Protein AF-A0A0K8WI73-F1 (afdb_monomer)

Structure (mmCIF, N/CA/C/O backbone):
data_AF-A0A0K8WI73-F1
#
_entry.id   AF-A0A0K8WI73-F1
#
loop_
_atom_site.group_PDB
_atom_site.id
_atom_site.type_symbol
_atom_site.label_atom_id
_atom_site.label_alt_id
_atom_site.label_comp_id
_atom_site.label_asym_id
_atom_site.label_entity_id
_atom_site.label_seq_id
_atom_site.pdbx_PDB_ins_code
_atom_site.Cartn_x
_atom_site.Cartn_y
_atom_site.Cartn_z
_atom_site.occupancy
_atom_site.B_iso_or_equiv
_atom_site.auth_seq_id
_atom_site.auth_comp_id
_atom_site.auth_asym_id
_atom_site.auth_atom_id
_atom_site.pdbx_PDB_model_num
ATOM 1 N N . ASN A 1 1 ? 27.852 15.778 -11.349 1.00 43.22 1 ASN A N 1
ATOM 2 C CA . ASN A 1 1 ? 26.882 14.763 -10.884 1.00 43.22 1 ASN A CA 1
ATOM 3 C C . ASN A 1 1 ? 25.442 15.078 -11.265 1.00 43.22 1 ASN A C 1
ATOM 5 O O . ASN A 1 1 ? 24.865 14.243 -11.937 1.00 43.22 1 ASN A O 1
ATOM 9 N N . THR A 1 2 ? 24.870 16.252 -10.978 1.00 27.92 2 THR A N 1
ATOM 10 C CA . THR A 1 2 ? 23.477 16.603 -11.366 1.00 27.92 2 THR A CA 1
ATOM 11 C C . THR A 1 2 ? 23.203 16.517 -12.879 1.00 27.92 2 THR A C 1
ATOM 13 O O . THR A 1 2 ? 22.171 16.001 -13.294 1.00 27.92 2 THR A O 1
ATOM 16 N N . TYR A 1 3 ? 24.170 16.916 -13.713 1.00 25.80 3 TYR A N 1
ATOM 17 C CA . TYR A 1 3 ? 24.072 16.850 -15.180 1.00 25.80 3 TYR A CA 1
ATOM 18 C C . TYR A 1 3 ? 24.035 15.422 -15.758 1.00 25.80 3 TYR A C 1
ATOM 20 O O . TYR A 1 3 ? 23.478 15.205 -16.830 1.00 25.80 3 TYR A O 1
ATOM 28 N N . THR A 1 4 ? 24.590 14.431 -15.056 1.00 37.78 4 THR A N 1
ATOM 29 C CA . THR A 1 4 ? 24.592 13.030 -15.509 1.00 37.78 4 THR A CA 1
ATOM 30 C C . THR A 1 4 ? 23.240 12.362 -15.240 1.00 37.78 4 THR A C 1
ATOM 32 O O . THR A 1 4 ? 22.738 11.631 -16.088 1.00 37.78 4 THR A O 1
ATOM 35 N N . TYR A 1 5 ? 22.606 12.675 -14.103 1.00 34.78 5 TYR A N 1
ATOM 36 C CA . TYR A 1 5 ? 21.272 12.168 -13.754 1.00 34.78 5 TYR A CA 1
ATOM 37 C C . TYR A 1 5 ? 20.173 12.740 -14.653 1.00 34.78 5 TYR A C 1
ATOM 39 O O . TYR A 1 5 ? 19.300 11.994 -15.084 1.00 34.78 5 TYR A O 1
ATOM 47 N N . ILE A 1 6 ? 20.255 14.031 -15.000 1.00 37.41 6 ILE A N 1
ATOM 48 C CA . ILE A 1 6 ? 19.332 14.665 -15.957 1.00 37.41 6 ILE A CA 1
ATOM 49 C C . ILE A 1 6 ? 19.435 13.985 -17.330 1.00 37.41 6 ILE A C 1
ATOM 51 O O . ILE A 1 6 ? 18.412 13.696 -17.942 1.00 37.41 6 ILE A O 1
ATOM 55 N N . ASN A 1 7 ? 20.648 13.650 -17.782 1.00 44.09 7 ASN A N 1
ATOM 56 C CA . ASN A 1 7 ? 20.846 12.982 -19.068 1.00 44.09 7 ASN A CA 1
ATOM 57 C C . ASN A 1 7 ? 20.284 11.558 -19.101 1.00 44.09 7 ASN A C 1
ATOM 59 O O . ASN A 1 7 ? 19.647 11.203 -20.083 1.00 44.09 7 ASN A O 1
ATOM 63 N N . ILE A 1 8 ? 20.449 10.753 -18.045 1.00 52.53 8 ILE A N 1
ATOM 64 C CA . ILE A 1 8 ? 19.872 9.396 -18.019 1.00 52.53 8 ILE A CA 1
ATOM 65 C C . ILE A 1 8 ? 18.346 9.453 -17.860 1.00 52.53 8 ILE A C 1
ATOM 67 O O . ILE A 1 8 ? 17.640 8.678 -18.500 1.00 52.53 8 ILE A O 1
ATOM 71 N N . TYR A 1 9 ? 17.826 10.398 -17.069 1.00 48.09 9 TYR A N 1
ATOM 72 C CA . TYR A 1 9 ? 16.386 10.579 -16.879 1.00 48.09 9 TYR A CA 1
ATOM 73 C C . TYR A 1 9 ? 15.683 10.943 -18.186 1.00 48.09 9 TYR A C 1
ATOM 75 O O . TYR A 1 9 ? 14.721 10.287 -18.588 1.00 48.09 9 TYR A O 1
ATOM 83 N N . VAL A 1 10 ? 16.206 11.965 -18.871 1.00 53.88 10 VAL A N 1
ATOM 84 C CA . VAL A 1 10 ? 15.721 12.377 -20.188 1.00 53.88 10 VAL A CA 1
ATOM 85 C C . VAL A 1 10 ? 15.923 11.243 -21.180 1.00 53.88 10 VAL A C 1
ATOM 87 O O . VAL A 1 10 ? 15.002 10.962 -21.925 1.00 53.88 10 VAL A O 1
ATOM 90 N N . PHE A 1 11 ? 17.049 10.527 -21.151 1.00 56.88 11 PHE A N 1
ATOM 91 C CA . PHE A 1 11 ? 17.297 9.417 -22.069 1.00 56.88 11 PHE A CA 1
ATOM 92 C C . PHE A 1 11 ? 16.296 8.268 -21.903 1.00 56.88 11 PHE A C 1
ATOM 94 O O . PHE A 1 11 ? 15.719 7.849 -22.894 1.00 56.88 11 PHE A O 1
ATOM 101 N N . VAL A 1 12 ? 16.022 7.783 -20.688 1.00 59.72 12 VAL A N 1
ATOM 102 C CA . VAL A 1 12 ? 15.072 6.674 -20.471 1.00 59.72 12 VAL A CA 1
ATOM 103 C C . VAL A 1 12 ? 13.651 7.081 -20.870 1.00 59.72 12 VAL A C 1
ATOM 105 O O . VAL A 1 12 ? 12.995 6.350 -21.609 1.00 59.72 12 VAL A O 1
ATOM 108 N N . PHE A 1 13 ? 13.190 8.266 -20.455 1.00 62.81 13 PHE A N 1
ATOM 109 C CA . PHE A 1 13 ? 11.857 8.757 -20.822 1.00 62.81 13 PHE A CA 1
ATOM 110 C C . PHE A 1 13 ? 11.733 9.069 -22.313 1.00 62.81 13 PHE A C 1
ATOM 112 O O . PHE A 1 13 ? 10.751 8.674 -22.932 1.00 62.81 13 PHE A O 1
ATOM 119 N N . TYR A 1 14 ? 12.722 9.738 -22.904 1.00 61.19 14 TYR A N 1
ATOM 120 C CA . TYR A 1 14 ? 12.749 10.067 -24.327 1.00 61.19 14 TYR A CA 1
ATOM 121 C C . TYR A 1 14 ? 12.848 8.810 -25.185 1.00 61.19 14 TYR A C 1
ATOM 123 O O . TYR A 1 14 ? 12.165 8.717 -26.194 1.00 61.19 14 TYR A O 1
ATOM 131 N N . PHE A 1 15 ? 13.629 7.810 -24.770 1.00 62.09 15 PHE A N 1
ATOM 132 C CA . PHE A 1 15 ? 13.736 6.547 -25.493 1.00 62.09 15 PHE A CA 1
ATOM 133 C C . PHE A 1 15 ? 12.441 5.743 -25.404 1.00 62.09 15 PHE A C 1
ATOM 135 O O . PHE A 1 15 ? 12.011 5.205 -26.413 1.00 62.09 15 PHE A O 1
ATOM 142 N N . ILE A 1 16 ? 11.769 5.708 -24.249 1.00 62.59 16 ILE A N 1
ATOM 143 C CA . ILE A 1 16 ? 10.463 5.045 -24.107 1.00 62.59 16 ILE A CA 1
ATOM 144 C C . ILE A 1 16 ? 9.373 5.793 -24.887 1.00 62.59 16 ILE A C 1
ATOM 146 O O . ILE A 1 16 ? 8.583 5.166 -25.590 1.00 62.59 16 ILE A O 1
ATOM 150 N N . TYR A 1 17 ? 9.356 7.124 -24.820 1.00 62.06 17 TYR A N 1
ATOM 151 C CA . TYR A 1 17 ? 8.436 7.966 -25.584 1.00 62.06 17 TYR A CA 1
ATOM 152 C C . TYR A 1 17 ? 8.650 7.806 -27.095 1.00 62.06 17 TYR A C 1
ATOM 154 O O . TYR A 1 17 ? 7.695 7.564 -27.827 1.00 62.06 17 TYR A O 1
ATOM 162 N N . LEU A 1 18 ? 9.900 7.848 -27.568 1.00 59.44 18 LEU A N 1
ATOM 163 C CA . LEU A 1 18 ? 10.240 7.551 -28.959 1.00 59.44 18 LEU A CA 1
ATOM 164 C C . LEU A 1 18 ? 9.880 6.111 -29.334 1.00 59.44 18 LEU A C 1
ATOM 166 O O . LEU A 1 18 ? 9.393 5.893 -30.436 1.00 59.44 18 LEU A O 1
ATOM 170 N N . TYR A 1 19 ? 10.097 5.140 -28.447 1.00 61.25 19 TYR A N 1
ATOM 171 C CA . TYR A 1 19 ? 9.799 3.730 -28.693 1.00 61.25 19 TYR A CA 1
ATOM 172 C C . TYR A 1 19 ? 8.297 3.491 -28.903 1.00 61.25 19 TYR A C 1
ATOM 174 O O . TYR A 1 19 ? 7.912 2.791 -29.832 1.00 61.25 19 TYR A O 1
ATOM 182 N N . ILE A 1 20 ? 7.444 4.127 -28.099 1.00 59.59 20 ILE A N 1
ATOM 183 C CA . ILE A 1 20 ? 5.983 4.021 -28.222 1.00 59.59 20 ILE A CA 1
ATOM 184 C C . ILE A 1 20 ? 5.484 4.828 -29.431 1.00 59.59 20 ILE A C 1
ATOM 186 O O . ILE A 1 20 ? 4.822 4.281 -30.313 1.00 59.59 20 ILE A O 1
ATOM 190 N N . CYS A 1 21 ? 5.842 6.113 -29.516 1.00 59.03 21 CYS A N 1
ATOM 191 C CA . CYS A 1 21 ? 5.292 7.029 -30.518 1.00 59.03 21 CYS A CA 1
ATOM 192 C C . CYS A 1 21 ? 5.863 6.816 -31.928 1.00 59.03 21 CYS A C 1
ATOM 194 O O . CYS A 1 21 ? 5.148 7.022 -32.903 1.00 59.03 21 CYS A O 1
ATOM 196 N N . SER A 1 22 ? 7.130 6.409 -32.060 1.00 61.78 22 SER A N 1
ATOM 197 C CA . SER A 1 22 ? 7.796 6.306 -33.374 1.00 61.78 22 SER A CA 1
ATOM 198 C C . SER A 1 22 ? 7.668 4.922 -34.009 1.00 61.78 22 SER A C 1
ATOM 200 O O . SER A 1 22 ? 7.800 4.811 -35.223 1.00 61.78 22 SER A O 1
ATOM 202 N N . TYR A 1 23 ? 7.409 3.875 -33.215 1.00 63.75 23 TYR A N 1
ATOM 203 C CA . TYR A 1 23 ? 7.292 2.495 -33.711 1.00 63.75 23 TYR A CA 1
ATOM 204 C C . TYR A 1 23 ? 5.863 1.936 -33.653 1.00 63.75 23 TYR A C 1
ATOM 206 O O . TYR A 1 23 ? 5.655 0.774 -33.995 1.00 63.75 23 TYR A O 1
ATOM 214 N N . GLY A 1 24 ? 4.876 2.740 -33.239 1.00 63.53 24 GLY A N 1
ATOM 215 C CA . GLY A 1 24 ? 3.464 2.338 -33.220 1.00 63.53 24 GLY A CA 1
ATOM 216 C C . GLY A 1 24 ? 3.157 1.193 -32.251 1.00 63.53 24 GLY A C 1
ATOM 217 O O . GLY A 1 24 ? 2.222 0.427 -32.476 1.00 63.53 24 GLY A O 1
ATOM 218 N N . LEU A 1 25 ? 3.959 1.041 -31.195 1.00 72.69 25 LEU A N 1
ATOM 219 C CA . LEU A 1 25 ? 3.791 -0.024 -30.210 1.00 72.69 25 LEU A CA 1
ATOM 220 C C . LEU A 1 25 ? 2.758 0.381 -29.156 1.00 72.69 25 LEU A C 1
ATOM 222 O O . LEU A 1 25 ? 2.767 1.506 -28.664 1.00 72.69 25 LEU A O 1
ATOM 226 N N . SER A 1 26 ? 1.891 -0.555 -28.769 1.00 78.56 26 SER A N 1
ATOM 227 C CA . SER A 1 26 ? 0.831 -0.319 -27.779 1.00 78.56 26 SER A CA 1
ATOM 228 C C . SER A 1 26 ? 1.320 -0.322 -26.325 1.00 78.56 26 SER A C 1
ATOM 230 O O . SER A 1 26 ? 0.581 0.089 -25.435 1.00 78.56 26 SER A O 1
ATOM 232 N N . THR A 1 27 ? 2.537 -0.812 -26.067 1.00 83.44 27 THR A N 1
ATOM 233 C CA . THR A 1 27 ? 3.072 -1.047 -24.717 1.00 83.44 27 THR A CA 1
ATOM 234 C C . THR A 1 27 ? 4.609 -1.014 -24.690 1.00 83.44 27 THR A C 1
ATOM 236 O O . THR A 1 27 ? 5.250 -1.489 -25.635 1.00 83.44 27 THR A O 1
ATOM 239 N N . PRO A 1 28 ? 5.240 -0.505 -23.610 1.00 87.31 28 PRO A N 1
ATOM 240 C CA . PRO A 1 28 ? 6.689 -0.555 -23.417 1.00 87.31 28 PRO A CA 1
ATOM 241 C C . PRO A 1 28 ? 7.204 -1.898 -22.859 1.00 87.31 28 PRO A C 1
ATOM 243 O O . PRO A 1 28 ? 8.388 -1.992 -22.533 1.00 87.31 28 PRO A O 1
ATOM 246 N N . LEU A 1 29 ? 6.359 -2.931 -22.730 1.00 89.75 29 LEU A N 1
ATOM 247 C CA . LEU A 1 29 ? 6.659 -4.214 -22.071 1.00 89.75 29 LEU A CA 1
ATOM 248 C C . LEU A 1 29 ? 8.048 -4.796 -22.397 1.00 89.75 29 LEU A C 1
ATOM 250 O O . LEU A 1 29 ? 8.835 -5.069 -21.490 1.00 89.75 29 LEU A O 1
ATOM 254 N N . ASN A 1 30 ? 8.379 -4.961 -23.681 1.00 88.62 30 ASN A N 1
ATOM 255 C CA . ASN A 1 30 ? 9.650 -5.571 -24.098 1.00 88.62 30 ASN A CA 1
ATOM 256 C C . ASN A 1 30 ? 10.867 -4.740 -23.676 1.00 88.62 30 ASN A C 1
ATOM 258 O O . ASN A 1 30 ? 11.885 -5.289 -23.252 1.00 88.62 30 ASN A O 1
ATOM 262 N N . LEU A 1 31 ? 10.752 -3.415 -23.762 1.00 87.31 31 LEU A N 1
ATOM 263 C CA . LEU A 1 31 ? 11.809 -2.493 -23.365 1.00 87.31 31 LEU A CA 1
ATOM 264 C C . LEU A 1 31 ? 12.003 -2.511 -21.845 1.00 87.31 31 LEU A C 1
ATOM 266 O O . LEU A 1 31 ? 13.136 -2.537 -21.369 1.00 87.31 31 LEU A O 1
ATOM 270 N N . ILE A 1 32 ? 10.908 -2.565 -21.086 1.00 89.94 32 ILE A N 1
ATOM 271 C CA . ILE A 1 32 ? 10.948 -2.692 -19.625 1.00 89.94 32 ILE A CA 1
ATOM 272 C C . ILE A 1 32 ? 11.634 -3.997 -19.224 1.00 89.94 32 ILE A C 1
ATOM 274 O O . ILE A 1 32 ? 12.562 -3.967 -18.419 1.00 89.94 32 ILE A O 1
ATOM 278 N N . ASN A 1 33 ? 11.284 -5.121 -19.852 1.00 91.25 33 ASN A N 1
ATOM 279 C CA . ASN A 1 33 ? 11.951 -6.401 -19.612 1.00 91.25 33 ASN A CA 1
ATOM 280 C C . ASN A 1 33 ? 13.450 -6.352 -19.907 1.00 91.25 33 ASN A C 1
ATOM 282 O O . ASN A 1 33 ? 14.245 -6.857 -19.113 1.00 91.25 33 ASN A O 1
ATOM 286 N N . ALA A 1 34 ? 13.850 -5.741 -21.024 1.00 90.31 34 ALA A N 1
ATOM 287 C CA . ALA A 1 34 ? 15.260 -5.594 -21.363 1.00 90.31 34 ALA A CA 1
ATOM 288 C C . ALA A 1 34 ? 16.009 -4.808 -20.277 1.00 90.31 34 ALA A C 1
ATOM 290 O O . ALA A 1 34 ? 17.042 -5.265 -19.792 1.00 90.31 34 ALA A O 1
ATOM 291 N N . TRP A 1 35 ? 15.460 -3.675 -19.831 1.00 91.75 35 TRP A N 1
ATOM 292 C CA . TRP A 1 35 ? 16.080 -2.866 -18.783 1.00 91.75 35 TRP A CA 1
ATOM 293 C C . TRP A 1 35 ? 16.144 -3.568 -17.429 1.00 91.75 35 TRP A C 1
ATOM 295 O O . TRP A 1 35 ? 17.185 -3.504 -16.777 1.00 91.75 35 TRP A O 1
ATOM 305 N N . LEU A 1 36 ? 15.077 -4.257 -17.015 1.00 92.56 36 LEU A N 1
ATOM 306 C CA . LEU A 1 36 ? 15.066 -5.024 -15.767 1.00 92.56 36 LEU A CA 1
ATOM 307 C C . LEU A 1 36 ? 16.179 -6.080 -15.768 1.00 92.56 36 LEU A C 1
ATOM 309 O O . LEU A 1 36 ? 16.962 -6.141 -14.820 1.00 92.56 36 LEU A O 1
ATOM 313 N N . ASN A 1 37 ? 16.318 -6.845 -16.855 1.00 92.19 37 ASN A N 1
ATOM 314 C CA . ASN A 1 37 ? 17.384 -7.839 -16.994 1.00 92.19 37 ASN A CA 1
ATOM 315 C C . ASN A 1 37 ? 18.780 -7.197 -17.020 1.00 92.19 37 ASN A C 1
ATOM 317 O O . ASN A 1 37 ? 19.668 -7.639 -16.299 1.00 92.19 37 ASN A O 1
ATOM 321 N N . LEU A 1 38 ? 18.981 -6.140 -17.813 1.00 92.44 38 LEU A N 1
ATOM 322 C CA . LEU A 1 38 ? 20.283 -5.475 -17.941 1.00 92.44 38 LEU A CA 1
ATOM 323 C C . LEU A 1 38 ? 20.764 -4.887 -16.613 1.00 92.44 38 LEU A C 1
ATOM 325 O O . LEU A 1 38 ? 21.916 -5.077 -16.233 1.00 92.44 38 LEU A O 1
ATOM 329 N N . LEU A 1 39 ? 19.884 -4.179 -15.903 1.00 91.00 39 LEU A N 1
ATOM 330 C CA . LEU A 1 39 ? 20.231 -3.510 -14.653 1.00 91.00 39 LEU A CA 1
ATOM 331 C C . LEU A 1 39 ? 20.505 -4.507 -13.529 1.00 91.00 39 LEU A C 1
ATOM 333 O O . LEU A 1 39 ? 21.450 -4.316 -12.768 1.00 91.00 39 LEU A O 1
ATOM 337 N N . THR A 1 40 ? 19.718 -5.578 -13.435 1.00 89.75 40 THR A N 1
ATOM 338 C CA . THR A 1 40 ? 19.885 -6.594 -12.383 1.00 89.75 40 THR A CA 1
ATOM 339 C C . THR A 1 40 ? 20.968 -7.633 -12.684 1.00 89.75 40 THR A C 1
ATOM 341 O O . THR A 1 40 ? 21.399 -8.335 -11.770 1.00 89.75 40 THR A O 1
ATOM 344 N N . ALA A 1 41 ? 21.460 -7.704 -13.926 1.00 89.31 41 ALA A N 1
ATOM 345 C CA . ALA A 1 41 ? 22.648 -8.479 -14.287 1.00 89.31 41 ALA A CA 1
ATOM 346 C C . ALA A 1 41 ? 23.962 -7.819 -13.827 1.00 89.31 41 ALA A C 1
ATOM 348 O O . ALA A 1 41 ? 25.007 -8.472 -13.817 1.00 89.31 41 ALA A O 1
ATOM 349 N N . LEU A 1 42 ? 23.937 -6.535 -13.445 1.00 86.00 42 LEU A N 1
ATOM 350 C CA . LEU A 1 42 ? 25.123 -5.837 -12.955 1.00 86.00 42 LEU A CA 1
ATOM 351 C C . LEU A 1 42 ? 25.578 -6.401 -11.595 1.00 86.00 42 LEU A C 1
ATOM 353 O O . LEU A 1 42 ? 24.750 -6.666 -10.716 1.00 86.00 42 LEU A O 1
ATOM 357 N N . PRO A 1 43 ? 26.897 -6.519 -11.353 1.00 84.56 43 PRO A N 1
ATOM 358 C CA . PRO A 1 43 ? 27.396 -6.848 -10.025 1.00 84.56 43 PRO A CA 1
ATOM 359 C C . PRO A 1 43 ? 26.983 -5.745 -9.042 1.00 84.56 43 PRO A C 1
ATOM 361 O O . PRO A 1 43 ? 27.125 -4.558 -9.335 1.00 84.56 43 PRO A O 1
ATOM 364 N N . ASN A 1 44 ? 26.481 -6.124 -7.865 1.00 82.81 44 ASN A N 1
ATOM 365 C CA . ASN A 1 44 ? 25.983 -5.180 -6.855 1.00 82.81 44 ASN A CA 1
ATOM 366 C C . ASN A 1 44 ? 24.880 -4.242 -7.385 1.00 82.81 44 ASN A C 1
ATOM 368 O O . ASN A 1 44 ? 24.851 -3.056 -7.041 1.00 82.81 44 ASN A O 1
ATOM 372 N N . TRP A 1 45 ? 23.961 -4.749 -8.214 1.00 85.25 45 TRP A N 1
ATOM 373 C CA . TRP A 1 45 ? 22.847 -3.969 -8.775 1.00 85.25 45 TRP A CA 1
ATOM 374 C C . TRP A 1 45 ? 21.943 -3.302 -7.721 1.00 85.25 45 TRP A C 1
ATOM 376 O O . TRP A 1 45 ? 21.179 -2.404 -8.037 1.00 85.25 45 TRP A O 1
ATOM 386 N N . GLN A 1 46 ? 22.040 -3.680 -6.448 1.00 86.19 46 GLN A N 1
ATOM 387 C CA . GLN A 1 46 ? 21.301 -3.040 -5.351 1.00 86.19 46 GLN A CA 1
ATOM 388 C C . GLN A 1 46 ? 21.892 -1.695 -4.904 1.00 86.19 46 GLN A C 1
ATOM 390 O O . GLN A 1 46 ? 21.430 -1.110 -3.926 1.00 86.19 46 GLN A O 1
ATOM 395 N N . ASN A 1 47 ? 22.924 -1.192 -5.584 1.00 86.94 47 ASN A N 1
ATOM 396 C CA . ASN A 1 47 ? 23.441 0.143 -5.316 1.00 86.94 47 ASN A CA 1
ATOM 397 C C . ASN A 1 47 ? 22.401 1.234 -5.641 1.00 86.94 47 ASN A C 1
ATOM 399 O O . ASN A 1 47 ? 21.562 1.086 -6.530 1.00 86.94 47 ASN A O 1
ATOM 403 N N . THR A 1 48 ? 22.524 2.368 -4.953 1.00 87.75 48 THR A N 1
ATOM 404 C CA . THR A 1 48 ? 21.649 3.549 -5.036 1.00 87.75 48 THR A CA 1
ATOM 405 C C . THR A 1 48 ? 21.315 3.986 -6.467 1.00 87.75 48 THR A C 1
ATOM 407 O O . THR A 1 48 ? 20.182 4.383 -6.734 1.00 87.75 48 THR A O 1
ATOM 410 N N . ASN A 1 49 ? 22.271 3.905 -7.400 1.00 88.31 49 ASN A N 1
ATOM 411 C CA . ASN A 1 49 ? 22.081 4.392 -8.769 1.00 88.31 49 ASN A CA 1
ATOM 412 C C . ASN A 1 49 ? 21.202 3.444 -9.582 1.00 88.31 49 ASN A C 1
ATOM 414 O O . ASN A 1 49 ? 20.279 3.881 -10.261 1.00 88.31 49 ASN A O 1
ATOM 418 N N . VAL A 1 50 ? 21.474 2.143 -9.505 1.00 90.75 50 VAL A N 1
ATOM 419 C CA . VAL A 1 50 ? 20.691 1.139 -10.233 1.00 90.75 50 VAL A CA 1
ATOM 420 C C . VAL A 1 50 ? 19.284 1.034 -9.650 1.00 90.75 50 VAL A C 1
ATOM 422 O O . VAL A 1 50 ? 18.315 1.002 -10.401 1.00 90.75 50 VAL A O 1
ATOM 425 N N . VAL A 1 51 ? 19.154 1.078 -8.324 1.00 91.81 51 VAL A N 1
ATOM 426 C CA . VAL A 1 51 ? 17.858 1.099 -7.630 1.00 91.81 51 VAL A CA 1
ATOM 427 C C . VAL A 1 51 ? 17.018 2.313 -8.043 1.00 91.81 51 VAL A C 1
ATOM 429 O O . VAL A 1 51 ? 15.829 2.163 -8.309 1.00 91.81 51 VAL A O 1
ATOM 432 N N . TYR A 1 52 ? 17.633 3.492 -8.180 1.00 91.75 52 TYR A N 1
ATOM 433 C CA . TYR A 1 52 ? 16.959 4.683 -8.703 1.00 91.75 52 TYR A CA 1
ATOM 434 C C . TYR A 1 52 ? 16.437 4.481 -10.136 1.00 91.75 52 TYR A C 1
ATOM 436 O O . TYR A 1 52 ? 15.299 4.835 -10.436 1.00 91.75 52 TYR A O 1
ATOM 444 N N . LEU A 1 53 ? 17.239 3.877 -11.020 1.00 92.31 53 LEU A N 1
ATOM 445 C CA . LEU A 1 53 ? 16.810 3.592 -12.394 1.00 92.31 53 LEU A CA 1
ATOM 446 C C . LEU A 1 53 ? 15.676 2.565 -12.442 1.00 92.31 53 LEU A C 1
ATOM 448 O O . LEU A 1 53 ? 14.725 2.744 -13.200 1.00 92.31 53 LEU A O 1
ATOM 452 N N . LEU A 1 54 ? 15.746 1.521 -11.615 1.00 93.75 54 LEU A N 1
ATOM 453 C CA . LEU A 1 54 ? 14.676 0.533 -11.489 1.00 93.75 54 LEU A CA 1
ATOM 454 C C . LEU A 1 54 ? 13.376 1.179 -11.002 1.00 93.75 54 LEU A C 1
ATOM 456 O O . LEU A 1 54 ? 12.326 0.907 -11.575 1.00 93.75 54 LEU A O 1
ATOM 460 N N . ASP A 1 55 ? 13.434 2.074 -10.014 1.00 94.25 55 ASP A N 1
ATOM 461 C CA . ASP A 1 55 ? 12.263 2.825 -9.547 1.00 94.25 55 ASP A CA 1
ATOM 462 C C . ASP A 1 55 ? 11.608 3.632 -10.678 1.00 94.25 55 ASP A C 1
ATOM 464 O O . ASP A 1 55 ? 10.394 3.569 -10.883 1.00 94.25 55 ASP A O 1
ATOM 468 N N . MET A 1 56 ? 12.418 4.317 -11.489 1.00 91.19 56 MET A N 1
ATOM 469 C CA . MET A 1 56 ? 11.922 5.046 -12.655 1.00 91.19 56 MET A CA 1
ATOM 470 C C . MET A 1 56 ? 11.281 4.136 -13.707 1.00 91.19 56 MET A C 1
ATOM 472 O O . MET A 1 56 ? 10.240 4.480 -14.265 1.00 91.19 56 MET A O 1
ATOM 476 N N . ILE A 1 57 ? 11.889 2.984 -13.993 1.00 91.94 57 ILE A N 1
ATOM 477 C CA . ILE A 1 57 ? 11.336 2.002 -14.935 1.00 91.94 57 ILE A CA 1
ATOM 478 C C . ILE A 1 57 ? 9.999 1.477 -14.416 1.00 91.94 57 ILE A C 1
ATOM 480 O O . ILE A 1 57 ? 9.042 1.375 -15.181 1.00 91.94 57 ILE A O 1
ATOM 484 N N . LEU A 1 58 ? 9.903 1.201 -13.116 1.00 93.69 58 LEU A N 1
ATOM 485 C CA . LEU A 1 58 ? 8.678 0.724 -12.480 1.00 93.69 58 LEU A CA 1
ATOM 486 C C . LEU A 1 58 ? 7.571 1.775 -12.470 1.00 93.69 58 LEU A C 1
ATOM 488 O O . LEU A 1 58 ? 6.414 1.423 -12.685 1.00 93.69 58 LEU A O 1
ATOM 492 N N . ARG A 1 59 ? 7.907 3.062 -12.317 1.00 92.56 59 ARG A N 1
ATOM 493 C CA . ARG A 1 59 ? 6.950 4.163 -12.503 1.00 92.56 59 ARG A CA 1
ATOM 494 C C . ARG A 1 59 ? 6.280 4.105 -13.872 1.00 92.56 59 ARG A C 1
ATOM 496 O O . ARG A 1 59 ? 5.080 4.342 -13.977 1.00 92.56 59 ARG A O 1
ATOM 503 N N . ILE A 1 60 ? 7.059 3.832 -14.916 1.00 89.81 60 ILE A N 1
ATOM 504 C CA . ILE A 1 60 ? 6.548 3.729 -16.285 1.00 89.81 60 ILE A CA 1
ATOM 505 C C . ILE A 1 60 ? 5.765 2.427 -16.448 1.00 89.81 60 ILE A C 1
ATOM 507 O O . ILE A 1 60 ? 4.647 2.464 -16.953 1.00 89.81 60 ILE A O 1
ATOM 511 N N . ALA A 1 61 ? 6.305 1.300 -15.970 1.00 91.38 61 ALA A N 1
ATOM 512 C CA . ALA A 1 61 ? 5.635 0.000 -16.004 1.00 91.38 61 ALA A CA 1
ATOM 513 C C . ALA A 1 61 ? 4.231 0.076 -15.404 1.00 91.38 61 ALA A C 1
ATOM 515 O O . ALA A 1 61 ? 3.297 -0.488 -15.954 1.00 91.38 61 ALA A O 1
ATOM 516 N N . TYR A 1 62 ? 4.067 0.824 -14.312 1.00 89.75 62 TYR A N 1
ATOM 517 C CA . TYR A 1 62 ? 2.791 0.956 -13.621 1.00 89.75 62 TYR A CA 1
ATOM 518 C C . TYR A 1 62 ? 1.680 1.590 -14.473 1.00 89.75 62 TYR A C 1
ATOM 520 O O . TYR A 1 62 ? 0.505 1.343 -14.219 1.00 89.75 62 TYR A O 1
ATOM 528 N N . GLN A 1 63 ? 2.028 2.375 -15.496 1.00 87.31 63 GLN A N 1
ATOM 529 C CA . GLN A 1 63 ? 1.053 2.989 -16.405 1.00 87.31 63 GLN A CA 1
ATOM 530 C C . GLN A 1 63 ? 0.453 1.986 -17.404 1.00 87.31 63 GLN A C 1
ATOM 532 O O . GLN A 1 63 ? -0.577 2.274 -18.006 1.00 87.31 63 GLN A O 1
ATOM 537 N N . PHE A 1 64 ? 1.068 0.809 -17.568 1.00 89.25 64 PHE A N 1
ATOM 538 C CA . PHE A 1 64 ? 0.670 -0.211 -18.538 1.00 89.25 64 PHE A CA 1
ATOM 539 C C . PHE A 1 64 ? 0.445 -1.546 -17.821 1.00 89.25 64 PHE A C 1
ATOM 541 O O . PHE A 1 64 ? 1.362 -2.117 -17.235 1.00 89.25 64 PHE A O 1
ATOM 548 N N . SER A 1 65 ? -0.793 -2.046 -17.832 1.00 89.56 65 SER A N 1
ATOM 549 C CA . SER A 1 65 ? -1.191 -3.210 -17.018 1.00 89.56 65 SER A CA 1
ATOM 550 C C . SER A 1 65 ? -0.342 -4.471 -17.253 1.00 89.56 65 SER A C 1
ATOM 552 O O . SER A 1 65 ? 0.025 -5.155 -16.297 1.00 89.56 65 SER A O 1
ATOM 554 N N . ASP A 1 66 ? 0.026 -4.737 -18.504 1.00 91.62 66 ASP A N 1
ATOM 555 C CA . ASP A 1 66 ? 0.879 -5.843 -18.939 1.00 91.62 66 ASP A CA 1
ATOM 556 C C . ASP A 1 66 ? 2.337 -5.665 -18.484 1.00 91.62 66 ASP A C 1
ATOM 558 O O . ASP A 1 66 ? 2.934 -6.592 -17.932 1.00 91.62 66 ASP A O 1
ATOM 562 N N . ALA A 1 67 ? 2.898 -4.461 -18.632 1.00 90.94 67 ALA A N 1
ATOM 563 C CA . ALA A 1 67 ? 4.241 -4.143 -18.154 1.00 90.94 67 ALA A CA 1
ATOM 564 C C . ALA A 1 67 ? 4.344 -4.206 -16.629 1.00 90.94 67 ALA A C 1
ATOM 566 O O . ALA A 1 67 ? 5.316 -4.748 -16.101 1.00 90.94 67 ALA A O 1
ATOM 567 N N . ARG A 1 68 ? 3.335 -3.697 -15.911 1.00 91.19 68 ARG A N 1
ATOM 568 C CA . ARG A 1 68 ? 3.248 -3.809 -14.452 1.00 91.19 68 ARG A CA 1
ATOM 569 C C . ARG A 1 68 ? 3.242 -5.272 -14.025 1.00 91.19 68 ARG A C 1
ATOM 571 O O . ARG A 1 68 ? 4.032 -5.643 -13.161 1.00 91.19 68 ARG A O 1
ATOM 578 N N . TYR A 1 69 ? 2.370 -6.086 -14.622 1.00 91.38 69 TYR A N 1
ATOM 579 C CA . TYR A 1 69 ? 2.274 -7.511 -14.308 1.00 91.38 69 TYR A CA 1
ATOM 580 C C . TYR A 1 69 ? 3.625 -8.207 -14.495 1.00 91.38 69 TYR A C 1
ATOM 582 O O . TYR A 1 69 ? 4.126 -8.860 -13.579 1.00 91.38 69 TYR A O 1
ATOM 590 N N . GLN A 1 70 ? 4.268 -7.988 -15.641 1.00 91.06 70 GLN A N 1
ATOM 591 C CA . GLN A 1 70 ? 5.556 -8.600 -15.932 1.00 91.06 70 GLN A CA 1
ATOM 592 C C . GLN A 1 70 ? 6.676 -8.118 -15.001 1.00 91.06 70 GLN A C 1
ATOM 594 O O . GLN A 1 70 ? 7.534 -8.914 -14.621 1.00 91.06 70 GLN A O 1
ATOM 599 N N . ALA A 1 71 ? 6.679 -6.842 -14.607 1.00 91.56 71 ALA A N 1
ATOM 600 C CA . ALA A 1 71 ? 7.660 -6.313 -13.666 1.00 91.56 71 ALA A CA 1
ATOM 601 C C . ALA A 1 71 ? 7.515 -6.937 -12.266 1.00 91.56 71 ALA A C 1
ATOM 603 O O . ALA A 1 71 ? 8.517 -7.268 -11.631 1.00 91.56 71 ALA A O 1
ATOM 604 N N . VAL 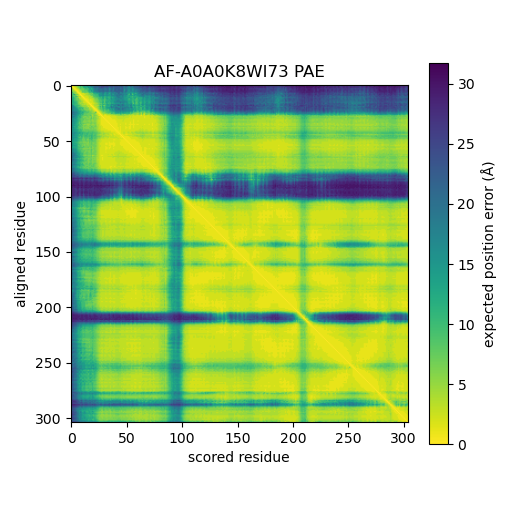A 1 72 ? 6.281 -7.156 -11.801 1.00 90.56 72 VAL A N 1
ATOM 605 C CA . VAL A 1 72 ? 6.010 -7.876 -10.545 1.00 90.56 72 VAL A CA 1
ATOM 606 C C . VAL A 1 72 ? 6.500 -9.324 -10.636 1.00 90.56 72 VAL A C 1
ATOM 608 O O . VAL A 1 72 ? 7.225 -9.781 -9.753 1.00 90.56 72 VAL A O 1
ATOM 611 N N . GLU A 1 73 ? 6.185 -10.033 -11.722 1.00 89.88 73 GLU A N 1
ATOM 612 C CA . GLU A 1 73 ? 6.652 -11.412 -11.938 1.00 89.88 73 GLU A CA 1
ATOM 613 C C . GLU A 1 73 ? 8.184 -11.502 -12.069 1.00 89.88 73 GLU A C 1
A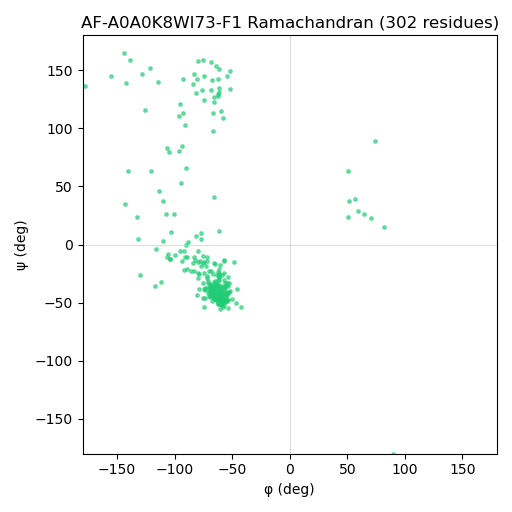TOM 615 O O . GLU A 1 73 ? 8.803 -12.452 -11.586 1.00 89.88 73 GLU A O 1
ATOM 620 N N . PHE A 1 74 ? 8.827 -10.486 -12.651 1.00 90.88 74 PHE A N 1
ATOM 621 C CA . PHE A 1 74 ? 10.283 -10.395 -12.725 1.00 90.88 74 PHE A CA 1
ATOM 622 C C . PHE A 1 74 ? 10.916 -10.377 -11.327 1.00 90.88 74 PHE A C 1
ATOM 624 O O . PHE A 1 74 ? 11.784 -11.201 -11.026 1.00 90.88 74 PHE A O 1
ATOM 631 N N . PHE A 1 75 ? 10.452 -9.483 -10.446 1.00 89.06 75 PHE A N 1
ATOM 632 C CA . PHE A 1 75 ? 10.971 -9.389 -9.079 1.00 89.06 75 PHE A CA 1
ATOM 633 C C . PHE A 1 75 ? 10.546 -10.568 -8.196 1.00 89.06 75 PHE A C 1
ATOM 635 O O . PHE A 1 75 ? 11.294 -10.944 -7.294 1.00 89.06 75 PHE A O 1
ATOM 642 N N . HIS A 1 76 ? 9.409 -11.213 -8.472 1.00 86.44 76 HIS A N 1
ATOM 643 C CA . HIS A 1 76 ? 8.954 -12.403 -7.746 1.00 86.44 76 HIS A CA 1
ATOM 644 C C . HIS A 1 76 ? 10.006 -13.527 -7.746 1.00 86.44 76 HIS A C 1
ATOM 646 O O . HIS A 1 76 ? 10.215 -14.192 -6.728 1.00 86.44 76 HIS A O 1
ATOM 652 N N . ASN A 1 77 ? 10.760 -13.678 -8.839 1.00 82.25 77 ASN A N 1
ATOM 653 C CA . ASN A 1 77 ? 11.849 -14.655 -8.929 1.00 82.25 77 ASN A CA 1
ATOM 654 C C . ASN A 1 77 ? 12.980 -14.420 -7.911 1.00 82.25 77 ASN A C 1
ATOM 656 O O . ASN A 1 77 ? 13.641 -15.381 -7.521 1.00 82.25 77 ASN A O 1
ATOM 660 N N . TYR A 1 78 ? 13.176 -13.188 -7.430 1.00 78.38 78 TYR A N 1
ATOM 661 C CA . TYR A 1 78 ? 14.173 -12.867 -6.398 1.00 78.38 78 TYR A CA 1
ATOM 662 C C . TYR A 1 78 ? 13.700 -13.217 -4.981 1.00 78.38 78 TYR A C 1
ATOM 664 O O . TYR A 1 78 ? 14.527 -13.474 -4.103 1.00 78.38 78 TYR A O 1
ATOM 672 N N . PHE A 1 79 ? 12.383 -13.272 -4.764 1.00 72.81 79 PHE A N 1
ATOM 673 C CA . PHE A 1 79 ? 11.782 -13.709 -3.500 1.00 72.81 79 PHE A CA 1
ATOM 674 C C . PHE A 1 79 ? 11.664 -15.234 -3.404 1.00 72.81 79 PHE A C 1
ATOM 676 O O . PHE A 1 79 ? 11.641 -15.784 -2.301 1.00 72.81 79 PHE A O 1
ATOM 683 N N . LYS A 1 80 ? 11.643 -15.943 -4.540 1.00 67.12 80 LYS A N 1
ATOM 684 C CA . LYS A 1 80 ? 11.589 -17.408 -4.578 1.00 67.12 80 LYS A CA 1
ATOM 685 C C . LYS A 1 80 ? 12.805 -18.017 -3.860 1.00 67.12 80 LYS A C 1
ATOM 687 O O . LYS A 1 80 ? 13.948 -17.867 -4.290 1.00 67.12 80 LYS A O 1
ATOM 692 N N . GLY A 1 81 ? 12.554 -18.721 -2.754 1.00 58.22 81 GLY A N 1
ATOM 693 C CA . GLY A 1 81 ? 13.599 -19.360 -1.942 1.00 58.22 81 GLY A CA 1
ATOM 694 C C . GLY A 1 81 ? 14.476 -18.380 -1.154 1.00 58.22 81 GLY A C 1
ATOM 695 O O . GLY A 1 81 ? 15.625 -18.703 -0.847 1.00 58.22 81 GLY A O 1
ATOM 696 N N . CYS A 1 82 ? 13.986 -17.167 -0.882 1.00 60.81 82 CYS A N 1
ATOM 697 C CA . CYS A 1 82 ? 14.599 -16.270 0.089 1.00 60.81 82 CYS A CA 1
ATOM 698 C C . CYS A 1 82 ? 13.962 -16.529 1.460 1.00 60.81 82 CYS A C 1
ATOM 700 O O . CYS A 1 82 ? 12.851 -16.079 1.710 1.00 60.81 82 CYS A O 1
ATOM 702 N N . ASP A 1 83 ? 14.661 -17.236 2.349 1.00 56.22 83 ASP A N 1
ATOM 703 C CA . ASP A 1 83 ? 14.212 -17.448 3.737 1.00 56.22 83 ASP A CA 1
ATOM 704 C C . ASP A 1 83 ? 14.746 -16.360 4.697 1.00 56.22 83 ASP A C 1
ATOM 706 O O . ASP A 1 83 ? 14.314 -16.243 5.842 1.00 56.22 83 ASP A O 1
ATOM 710 N N . GLU A 1 84 ? 15.684 -15.524 4.237 1.00 55.19 84 GLU A N 1
ATOM 711 C CA . GLU A 1 84 ? 16.457 -14.588 5.075 1.00 55.19 84 GLU A CA 1
ATOM 712 C C . GLU A 1 84 ? 15.840 -13.175 5.198 1.00 55.19 84 GLU A C 1
ATOM 714 O O . GLU A 1 84 ? 16.317 -12.348 5.974 1.00 55.19 84 GLU A O 1
ATOM 719 N N . TRP A 1 85 ? 14.760 -12.878 4.473 1.00 56.19 85 TRP A N 1
ATOM 720 C CA . TRP A 1 85 ? 14.220 -11.518 4.297 1.00 56.19 85 TRP A CA 1
ATOM 721 C C . TRP A 1 85 ? 13.513 -10.918 5.532 1.00 56.19 85 TRP A C 1
ATOM 723 O O . TRP A 1 85 ? 13.370 -9.698 5.627 1.00 56.19 85 TRP A O 1
ATOM 733 N N . LYS A 1 86 ? 13.107 -11.745 6.507 1.00 62.03 86 LYS A N 1
ATOM 734 C CA . LYS A 1 86 ? 12.551 -11.305 7.803 1.00 62.03 86 LYS A CA 1
ATOM 735 C C . LYS A 1 86 ? 13.474 -11.563 8.982 1.00 62.03 86 LYS A C 1
ATOM 737 O O . LYS A 1 86 ? 13.003 -11.893 10.060 1.00 62.03 86 LYS A O 1
ATOM 742 N N . GLY A 1 87 ? 14.785 -11.406 8.798 1.00 48.50 87 GLY A N 1
ATOM 743 C CA . GLY A 1 87 ? 15.720 -11.078 9.886 1.00 48.50 87 GLY A CA 1
ATOM 744 C C . GLY A 1 87 ? 15.664 -11.950 11.149 1.00 48.50 87 GLY A C 1
ATOM 745 O O . GLY A 1 87 ? 16.043 -11.487 12.221 1.00 48.50 87 GLY A O 1
ATOM 746 N N . ALA A 1 88 ? 15.173 -13.182 11.052 1.00 40.38 88 ALA A N 1
ATOM 747 C CA . ALA A 1 88 ? 14.952 -14.046 12.199 1.00 40.38 88 ALA A CA 1
ATOM 748 C C . ALA A 1 88 ? 15.270 -15.503 11.868 1.00 40.38 88 ALA A C 1
ATOM 750 O O . ALA A 1 88 ? 14.713 -16.433 12.444 1.00 40.38 88 ALA A O 1
ATOM 751 N N . SER A 1 89 ? 16.278 -15.718 11.026 1.00 37.34 89 SER A N 1
ATOM 752 C CA . SER A 1 89 ? 17.145 -16.839 11.333 1.00 37.34 89 SER A CA 1
ATOM 753 C C . SER A 1 89 ? 18.042 -16.384 12.482 1.00 37.34 89 SER A C 1
ATOM 755 O O . SER A 1 89 ? 18.623 -15.299 12.466 1.00 37.34 89 SER A O 1
ATOM 757 N N . LYS A 1 90 ? 18.177 -17.226 13.505 1.00 41.66 90 LYS A N 1
ATOM 758 C CA . LYS A 1 90 ? 19.232 -17.143 14.525 1.00 41.66 90 LYS A CA 1
ATOM 759 C C . LYS A 1 90 ? 20.612 -17.399 13.890 1.00 41.66 90 LYS A C 1
ATOM 761 O O . LYS A 1 90 ? 21.432 -18.137 14.425 1.00 41.66 90 LYS A O 1
ATOM 766 N N . MET A 1 91 ? 20.847 -16.847 12.704 1.00 38.41 91 MET A N 1
ATOM 767 C CA . MET A 1 91 ? 22.000 -17.065 11.860 1.00 38.41 91 MET A CA 1
ATOM 768 C C . MET A 1 91 ? 22.895 -15.836 11.969 1.00 38.41 91 MET A C 1
ATOM 770 O O . MET A 1 91 ? 22.988 -14.997 11.085 1.00 38.41 91 MET A O 1
ATOM 774 N N . SER A 1 92 ? 23.634 -15.839 13.073 1.00 37.72 92 SER A N 1
ATOM 775 C CA . SER A 1 92 ? 25.053 -15.518 13.045 1.00 37.72 92 SER A CA 1
ATOM 776 C C . SER A 1 92 ? 25.422 -14.045 12.845 1.00 37.72 92 SER A C 1
ATOM 778 O O . SER A 1 92 ? 25.812 -13.609 11.765 1.00 37.72 92 SER A O 1
ATOM 780 N N . THR A 1 93 ? 25.529 -13.343 13.972 1.00 41.09 93 THR A N 1
ATOM 781 C CA . THR A 1 93 ? 26.400 -12.171 14.167 1.00 41.09 93 THR A CA 1
ATOM 782 C C . THR A 1 93 ? 27.850 -12.413 13.685 1.00 41.09 93 THR A C 1
ATOM 784 O O . THR A 1 93 ? 28.602 -11.462 13.496 1.00 41.09 93 THR A O 1
ATOM 787 N N . LEU A 1 94 ? 28.251 -13.673 13.441 1.00 40.78 94 LEU A N 1
ATOM 788 C CA . LEU A 1 94 ? 29.543 -14.051 12.859 1.00 40.78 94 LEU A CA 1
ATOM 789 C C . LEU A 1 94 ? 29.565 -14.049 11.316 1.00 40.78 94 LEU A C 1
ATOM 791 O O . LEU A 1 94 ? 30.640 -13.867 10.753 1.00 40.78 94 LEU A O 1
ATOM 795 N N . LYS A 1 95 ? 28.434 -14.183 10.599 1.00 38.06 95 LYS A N 1
ATOM 796 C CA . LYS A 1 95 ? 28.427 -14.062 9.120 1.00 38.06 95 LYS A CA 1
ATOM 797 C C . LYS A 1 95 ? 28.646 -12.617 8.663 1.00 38.06 95 LYS A C 1
ATOM 799 O O . LYS A 1 95 ? 29.337 -12.393 7.677 1.00 38.06 95 LYS A O 1
ATOM 804 N N . THR A 1 96 ? 28.169 -11.641 9.432 1.00 40.28 96 THR A N 1
ATOM 805 C CA . THR A 1 96 ? 28.432 -10.209 9.208 1.00 40.28 96 THR A CA 1
ATOM 806 C C . THR A 1 96 ? 29.896 -9.798 9.394 1.00 40.28 96 THR A C 1
ATOM 808 O O . THR A 1 96 ? 30.272 -8.727 8.931 1.00 40.28 96 THR A O 1
ATOM 811 N N . LEU A 1 97 ? 30.733 -10.627 10.032 1.00 38.59 97 LEU A N 1
ATOM 812 C CA . LEU A 1 97 ? 32.153 -10.329 10.268 1.00 38.59 97 LEU A CA 1
ATOM 813 C C . LEU A 1 97 ? 33.098 -10.886 9.189 1.00 38.59 97 LEU A C 1
ATOM 815 O O . LEU A 1 97 ? 34.244 -10.451 9.130 1.00 38.59 97 LEU A O 1
ATOM 819 N N . PHE A 1 98 ? 32.641 -11.802 8.322 1.00 36.06 98 PHE A N 1
ATOM 820 C CA . PHE A 1 98 ? 33.518 -12.499 7.362 1.00 36.06 98 PHE A CA 1
ATOM 821 C C . PHE A 1 98 ? 33.024 -12.534 5.907 1.00 36.06 98 PHE A C 1
ATOM 823 O O . PHE A 1 98 ? 33.674 -13.137 5.056 1.00 36.06 98 PHE A O 1
ATOM 830 N N . GLY A 1 99 ? 31.920 -11.868 5.570 1.00 32.94 99 GLY A N 1
ATOM 831 C CA . GLY A 1 99 ? 31.502 -11.730 4.176 1.00 32.94 99 GLY A CA 1
ATOM 832 C C . GLY A 1 99 ? 30.244 -10.888 4.043 1.00 32.94 99 GLY A C 1
ATOM 833 O O . GLY A 1 99 ? 29.301 -11.052 4.813 1.00 32.94 99 GLY A O 1
ATOM 834 N N . SER A 1 100 ? 30.219 -9.977 3.069 1.00 36.09 100 SER A N 1
ATOM 835 C CA . SER A 1 100 ? 29.021 -9.208 2.743 1.00 36.09 100 SER A CA 1
ATOM 836 C C . SER A 1 100 ? 27.888 -10.172 2.388 1.00 36.09 100 SER A C 1
ATOM 838 O O . SER A 1 100 ? 27.921 -10.798 1.326 1.00 36.09 100 SER A O 1
ATOM 840 N N . VAL A 1 101 ? 26.887 -10.304 3.258 1.00 45.19 101 VAL A N 1
ATOM 841 C CA . VAL A 1 101 ? 25.625 -10.944 2.889 1.00 45.19 101 VAL A CA 1
ATOM 842 C C . VAL A 1 101 ? 24.984 -10.016 1.866 1.00 45.19 101 VAL A C 1
ATOM 844 O O . VAL A 1 101 ? 24.429 -8.979 2.224 1.00 45.19 101 VAL A O 1
ATOM 847 N N . GLN A 1 102 ? 25.145 -10.326 0.580 1.00 50.94 102 GLN A N 1
ATOM 848 C CA . GLN A 1 102 ? 24.392 -9.628 -0.448 1.00 50.94 102 GLN A CA 1
ATOM 849 C C . GLN A 1 102 ? 22.934 -10.004 -0.247 1.00 50.94 102 GLN A C 1
ATOM 851 O O . GLN A 1 102 ? 22.559 -11.167 -0.410 1.00 50.94 102 GLN A O 1
ATOM 856 N N . LEU A 1 103 ? 22.121 -9.025 0.145 1.00 60.22 103 LEU A N 1
ATOM 857 C CA . LEU A 1 103 ? 20.677 -9.187 0.118 1.00 60.22 103 LEU A CA 1
ATOM 858 C C . LEU A 1 103 ? 20.295 -9.596 -1.310 1.00 60.22 103 LEU A C 1
ATOM 860 O O . LEU A 1 103 ? 20.948 -9.202 -2.268 1.00 60.22 103 LEU A O 1
ATOM 864 N N . ARG A 1 104 ? 19.287 -10.448 -1.495 1.00 72.56 104 ARG A N 1
ATOM 865 C CA . ARG A 1 104 ? 18.807 -10.764 -2.856 1.00 72.56 104 ARG A CA 1
ATOM 866 C C . ARG A 1 104 ? 17.934 -9.650 -3.428 1.00 72.56 104 ARG A C 1
ATOM 868 O O . ARG A 1 104 ? 17.745 -9.584 -4.639 1.00 72.56 104 ARG A O 1
ATOM 875 N N . ILE A 1 105 ? 17.424 -8.791 -2.550 1.00 79.44 105 ILE A N 1
ATOM 876 C CA . ILE A 1 105 ? 16.507 -7.700 -2.85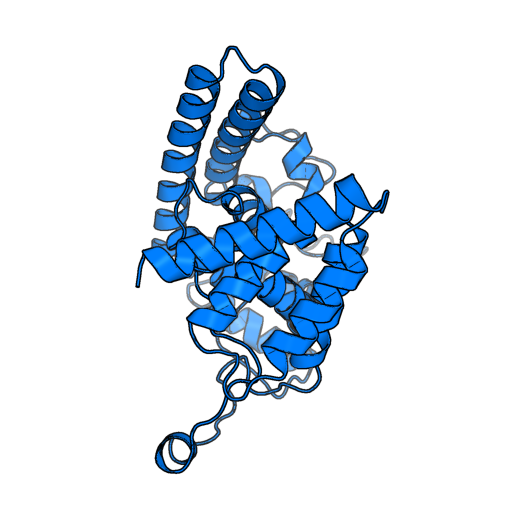5 1.00 79.44 105 ILE A CA 1
ATOM 877 C C . ILE A 1 105 ? 17.038 -6.384 -2.265 1.00 79.44 105 ILE A C 1
ATOM 879 O O . ILE A 1 105 ? 17.662 -6.410 -1.202 1.00 79.44 105 ILE A O 1
ATOM 883 N N . PRO A 1 106 ? 16.798 -5.234 -2.920 1.00 83.69 106 PRO A N 1
ATOM 884 C CA . PRO A 1 106 ? 17.154 -3.930 -2.379 1.00 83.69 106 PRO A CA 1
ATOM 885 C C . PRO A 1 106 ? 16.427 -3.641 -1.064 1.00 83.69 106 PRO A C 1
ATOM 887 O O . PRO A 1 106 ? 15.291 -4.070 -0.855 1.00 83.69 106 PRO A O 1
ATOM 890 N N . THR A 1 107 ? 17.055 -2.846 -0.200 1.00 85.38 107 THR A N 1
ATOM 891 C CA . THR A 1 107 ? 16.398 -2.325 1.001 1.00 85.38 107 THR A CA 1
ATOM 892 C C . THR A 1 107 ? 15.218 -1.436 0.614 1.00 85.38 107 THR A C 1
ATOM 894 O O . THR A 1 107 ? 15.363 -0.503 -0.179 1.00 85.38 107 THR A O 1
ATOM 897 N N . ILE A 1 108 ? 14.056 -1.695 1.214 1.00 90.62 108 ILE A N 1
ATOM 898 C CA . ILE A 1 108 ? 12.856 -0.875 1.033 1.00 90.62 108 ILE A CA 1
ATOM 899 C C . ILE A 1 108 ? 13.127 0.542 1.549 1.00 90.62 108 ILE A C 1
ATOM 901 O O . ILE A 1 108 ? 13.564 0.727 2.685 1.00 90.62 108 ILE A O 1
ATOM 905 N N . SER A 1 109 ? 12.855 1.545 0.715 1.00 91.69 109 SER A N 1
ATOM 906 C CA . SER A 1 109 ? 13.108 2.950 1.026 1.00 91.69 109 SER A CA 1
ATOM 907 C C . SER A 1 109 ? 11.999 3.842 0.467 1.00 91.69 109 SER A C 1
ATOM 909 O O . SER A 1 109 ? 11.593 3.645 -0.680 1.00 91.69 109 SER A O 1
ATOM 911 N N . PRO A 1 110 ? 11.548 4.867 1.214 1.00 94.06 110 PRO A N 1
ATOM 912 C CA . PRO A 1 110 ? 10.584 5.844 0.711 1.00 94.06 110 PRO A CA 1
ATOM 913 C C . PRO A 1 110 ? 11.116 6.699 -0.450 1.00 94.06 110 PRO A C 1
ATOM 915 O O . PRO A 1 110 ? 10.319 7.302 -1.161 1.00 94.06 110 PRO A O 1
ATOM 918 N N . LEU A 1 111 ? 12.439 6.735 -0.664 1.00 93.00 111 LEU A N 1
ATOM 919 C CA . LEU A 1 111 ? 13.061 7.425 -1.803 1.00 93.00 111 LEU A CA 1
ATOM 920 C C . LEU A 1 111 ? 12.798 6.722 -3.142 1.00 93.00 111 LEU A C 1
ATOM 922 O O . LEU A 1 111 ? 12.882 7.359 -4.187 1.00 93.00 111 LEU A O 1
ATOM 926 N N . TYR A 1 112 ? 12.500 5.421 -3.104 1.00 94.88 112 TYR A N 1
ATOM 927 C CA . TYR A 1 112 ? 12.258 4.573 -4.272 1.00 94.88 112 TYR A CA 1
ATOM 928 C C . TYR A 1 112 ? 10.851 3.989 -4.172 1.00 94.88 112 TYR A C 1
ATOM 930 O O . TYR A 1 112 ? 10.664 2.789 -3.964 1.00 94.88 112 TYR A O 1
ATOM 938 N N . GLY A 1 113 ? 9.852 4.871 -4.204 1.00 95.31 113 GLY A N 1
ATOM 939 C CA . GLY A 1 113 ? 8.477 4.528 -3.862 1.00 95.31 113 GLY A CA 1
ATOM 940 C C . GLY A 1 113 ? 7.821 3.503 -4.794 1.00 95.31 113 GLY A C 1
ATOM 941 O O . GLY A 1 113 ? 7.051 2.672 -4.318 1.00 95.31 113 GLY A O 1
ATOM 942 N N . TRP A 1 114 ? 8.128 3.513 -6.092 1.00 95.62 114 TRP A N 1
ATOM 943 C CA . TRP A 1 114 ? 7.584 2.540 -7.049 1.00 95.62 114 TRP A CA 1
ATOM 944 C C . TRP A 1 114 ? 8.221 1.168 -6.879 1.00 95.62 114 TRP A C 1
ATOM 946 O O . TRP A 1 114 ? 7.525 0.153 -6.916 1.00 95.62 114 TRP A O 1
ATOM 956 N N . LEU A 1 115 ? 9.528 1.128 -6.624 1.00 95.06 115 LEU A N 1
ATOM 957 C CA . LEU A 1 115 ? 10.205 -0.118 -6.287 1.00 95.06 115 LEU A CA 1
ATOM 958 C C . LEU A 1 115 ? 9.726 -0.673 -4.943 1.00 95.06 115 LEU A C 1
ATOM 960 O O . LEU A 1 115 ? 9.416 -1.857 -4.854 1.00 95.06 115 LEU A O 1
ATOM 964 N N . ALA A 1 116 ? 9.611 0.173 -3.917 1.00 95.62 116 ALA A N 1
ATOM 965 C CA . ALA A 1 116 ? 9.076 -0.214 -2.615 1.00 95.62 116 ALA A CA 1
ATOM 966 C C . ALA A 1 116 ? 7.675 -0.826 -2.744 1.00 95.62 116 ALA A C 1
ATOM 968 O O . ALA A 1 116 ? 7.414 -1.862 -2.140 1.00 95.62 116 ALA A O 1
ATOM 969 N N . LEU A 1 117 ? 6.805 -0.230 -3.569 1.00 95.69 117 LEU A N 1
ATOM 970 C CA . LEU A 1 117 ? 5.464 -0.747 -3.833 1.00 95.69 117 LEU A CA 1
ATOM 971 C C . LEU A 1 117 ? 5.513 -2.183 -4.377 1.00 95.69 117 LEU A C 1
ATOM 973 O O . LEU A 1 117 ? 4.873 -3.063 -3.809 1.00 95.69 117 LEU A O 1
ATOM 977 N N . VAL A 1 118 ? 6.307 -2.426 -5.425 1.00 94.25 118 VAL A N 1
ATOM 978 C CA . VAL A 1 118 ? 6.439 -3.753 -6.055 1.00 94.25 118 VAL A CA 1
ATOM 979 C C . VAL A 1 118 ? 7.017 -4.784 -5.087 1.00 94.25 118 VAL A C 1
ATOM 981 O O . VAL A 1 118 ? 6.488 -5.889 -4.975 1.00 94.25 118 VAL A O 1
ATOM 984 N N . LEU A 1 119 ? 8.081 -4.430 -4.360 1.00 93.00 119 LEU A N 1
ATOM 985 C CA . LEU A 1 119 ? 8.714 -5.343 -3.407 1.00 93.00 119 LEU A CA 1
ATOM 986 C C . LEU A 1 119 ? 7.746 -5.736 -2.284 1.00 93.00 119 LEU A C 1
ATOM 988 O O . LEU A 1 119 ? 7.662 -6.914 -1.954 1.00 93.00 119 LEU A O 1
ATOM 992 N N . LEU A 1 120 ? 6.984 -4.784 -1.740 1.00 94.38 120 LEU A N 1
ATOM 993 C CA . LEU A 1 120 ? 6.006 -5.047 -0.681 1.00 94.38 120 LEU A CA 1
ATOM 994 C C . LEU A 1 120 ? 4.803 -5.867 -1.169 1.00 94.38 120 LEU A C 1
ATOM 996 O O . LEU A 1 120 ? 4.347 -6.750 -0.443 1.00 94.38 120 LEU A O 1
ATOM 1000 N N . GLU A 1 121 ? 4.325 -5.636 -2.399 1.00 93.06 121 GLU A N 1
ATOM 1001 C CA . GLU A 1 121 ? 3.251 -6.441 -3.007 1.00 93.06 121 GLU A CA 1
ATOM 1002 C C . GLU A 1 121 ? 3.668 -7.917 -3.118 1.00 93.06 121 GLU A C 1
ATOM 1004 O O . GLU A 1 121 ? 2.924 -8.820 -2.726 1.00 93.06 121 GLU A O 1
ATOM 1009 N N . ILE A 1 122 ? 4.883 -8.170 -3.614 1.00 91.88 122 ILE A N 1
ATOM 1010 C CA . ILE A 1 122 ? 5.434 -9.526 -3.750 1.00 91.88 122 ILE A CA 1
ATOM 1011 C C . ILE A 1 122 ? 5.642 -10.163 -2.380 1.00 91.88 122 ILE A C 1
ATOM 1013 O O . ILE A 1 122 ? 5.308 -11.332 -2.175 1.00 91.88 122 ILE A O 1
ATOM 1017 N N . GLU A 1 123 ? 6.197 -9.399 -1.447 1.00 90.50 123 GLU A N 1
ATOM 1018 C CA . GLU A 1 123 ? 6.492 -9.850 -0.099 1.00 90.50 123 GLU A CA 1
ATOM 1019 C C . GLU A 1 123 ? 5.225 -10.321 0.623 1.00 90.50 123 GLU A C 1
ATOM 1021 O O . GLU A 1 123 ? 5.182 -11.443 1.128 1.00 90.50 123 GLU A O 1
ATOM 1026 N N . PHE A 1 124 ? 4.152 -9.526 0.593 1.00 93.25 124 PHE A N 1
ATOM 1027 C CA . PHE A 1 124 ? 2.873 -9.934 1.170 1.00 93.25 124 PHE A CA 1
ATOM 1028 C C . PHE A 1 124 ? 2.321 -11.177 0.473 1.00 93.25 124 PHE A C 1
ATOM 1030 O O . PHE A 1 124 ? 2.025 -12.173 1.137 1.00 93.25 124 PHE A O 1
ATOM 1037 N N . LYS A 1 125 ? 2.248 -11.150 -0.866 1.00 91.94 125 LYS A N 1
ATOM 1038 C CA . LYS A 1 125 ? 1.688 -12.238 -1.684 1.00 91.94 125 LYS A CA 1
ATOM 1039 C C . LYS A 1 125 ? 2.376 -13.575 -1.422 1.00 91.94 125 LYS A C 1
ATOM 1041 O O . LYS A 1 125 ? 1.709 -14.602 -1.360 1.00 91.94 125 LYS A O 1
ATOM 1046 N N . THR A 1 126 ? 3.699 -13.574 -1.289 1.00 87.25 126 THR A N 1
ATOM 1047 C CA . THR A 1 126 ? 4.481 -14.812 -1.176 1.00 87.25 126 THR A CA 1
ATOM 1048 C C . THR A 1 126 ? 4.644 -15.303 0.254 1.00 87.25 126 THR A C 1
ATOM 1050 O O . THR A 1 126 ? 4.930 -16.482 0.446 1.00 87.25 126 THR A O 1
ATOM 1053 N N . GLN A 1 127 ? 4.473 -14.434 1.254 1.00 86.69 127 GLN A N 1
ATOM 1054 C CA . GLN A 1 127 ? 4.934 -14.743 2.606 1.00 86.69 127 GLN A CA 1
ATOM 1055 C C . GLN A 1 127 ? 3.918 -14.527 3.714 1.00 86.69 127 GLN A C 1
ATOM 1057 O O . GLN A 1 127 ? 4.065 -15.130 4.771 1.00 86.69 127 GLN A O 1
ATOM 1062 N N . GLU A 1 128 ? 2.945 -13.641 3.530 1.00 92.38 128 GLU A N 1
ATOM 1063 C CA . GLU A 1 128 ? 1.973 -13.307 4.577 1.00 92.38 128 GLU A CA 1
ATOM 1064 C C . GLU A 1 128 ? 0.554 -13.678 4.177 1.00 92.38 128 GLU A C 1
ATOM 1066 O O . GLU A 1 128 ? -0.206 -14.155 5.015 1.00 92.38 128 GLU A O 1
ATOM 1071 N N . ALA A 1 129 ? 0.214 -13.539 2.892 1.00 94.81 129 ALA A N 1
ATOM 1072 C CA . ALA A 1 129 ? -1.143 -13.711 2.385 1.00 94.81 129 ALA A CA 1
ATOM 1073 C C . ALA A 1 129 ? -1.775 -15.058 2.776 1.00 94.81 129 ALA A C 1
ATOM 1075 O O . ALA A 1 129 ? -2.964 -15.109 3.071 1.00 94.81 129 ALA A O 1
ATOM 1076 N N . PHE A 1 130 ? -0.987 -16.139 2.829 1.00 94.44 130 PHE A N 1
ATOM 1077 C CA . PHE A 1 130 ? -1.503 -17.474 3.146 1.00 94.44 130 PHE A CA 1
ATOM 1078 C C . PHE A 1 130 ? -1.908 -17.656 4.617 1.00 94.44 130 PHE A C 1
ATOM 1080 O O . PHE A 1 130 ? -2.790 -18.462 4.896 1.00 94.44 130 PHE A O 1
ATOM 1087 N N . PHE A 1 131 ? -1.276 -16.940 5.557 1.00 94.75 131 PHE A N 1
ATOM 1088 C CA . PHE A 1 131 ? -1.624 -17.015 6.981 1.00 94.75 131 PHE A CA 1
ATOM 1089 C C . PHE A 1 131 ? -2.415 -15.794 7.461 1.00 94.75 131 PHE A C 1
ATOM 1091 O O . PHE A 1 131 ? -2.949 -15.824 8.568 1.00 94.75 131 PHE A O 1
ATOM 1098 N N . TRP A 1 132 ? -2.485 -14.723 6.662 1.00 97.12 132 TRP A N 1
ATOM 1099 C CA . TRP A 1 132 ? -3.127 -13.457 7.021 1.00 97.12 132 TRP A CA 1
ATOM 1100 C C . TRP A 1 132 ? -4.549 -13.631 7.584 1.00 97.12 132 TRP A C 1
ATOM 1102 O O . TRP A 1 132 ? -4.798 -13.100 8.665 1.00 97.12 132 TRP A O 1
ATOM 1112 N N . PRO A 1 133 ? -5.445 -14.439 6.974 1.00 95.12 133 PRO A N 1
ATOM 1113 C CA . PRO A 1 133 ? -6.786 -14.688 7.517 1.00 95.12 133 PRO A CA 1
ATOM 1114 C C . PRO A 1 133 ? -6.772 -15.228 8.959 1.00 95.12 133 PRO A C 1
ATOM 1116 O O . PRO A 1 133 ? -7.459 -14.707 9.838 1.00 95.12 133 PRO A O 1
ATOM 1119 N N . GLU A 1 134 ? -5.935 -16.233 9.229 1.00 95.12 134 GLU A N 1
ATOM 1120 C CA . GLU A 1 134 ? -5.803 -16.830 10.563 1.00 95.12 134 GLU A CA 1
ATOM 1121 C C . GLU A 1 134 ? -5.140 -15.869 11.553 1.00 95.12 134 GLU A C 1
ATOM 1123 O O . GLU A 1 134 ? -5.530 -15.814 12.718 1.00 95.12 134 GLU A O 1
ATOM 1128 N N . PHE A 1 135 ? -4.170 -15.071 11.102 1.00 97.00 135 PHE A N 1
ATOM 1129 C CA . PHE A 1 135 ? -3.564 -14.038 11.937 1.00 97.00 135 PHE A CA 1
ATOM 1130 C C . PHE A 1 135 ? -4.598 -13.021 12.422 1.00 97.00 135 PHE A C 1
ATOM 1132 O O . PHE A 1 135 ? -4.623 -12.715 13.615 1.00 97.00 135 PHE A O 1
ATOM 1139 N N . LEU A 1 136 ? -5.485 -12.550 11.540 1.00 95.62 136 LEU A N 1
ATOM 1140 C CA . LEU A 1 136 ? -6.568 -11.637 11.917 1.00 95.62 136 LEU A CA 1
ATOM 1141 C C . LEU A 1 136 ? -7.527 -12.283 12.922 1.00 95.62 136 LEU A C 1
ATOM 1143 O O . LEU A 1 136 ? -7.906 -11.636 13.895 1.00 95.62 136 LEU A O 1
ATOM 1147 N N . ARG A 1 137 ? -7.857 -13.569 12.750 1.00 93.31 137 ARG A N 1
ATOM 1148 C CA . ARG A 1 137 ? -8.700 -14.327 13.690 1.00 93.31 137 ARG A CA 1
ATOM 1149 C C . ARG A 1 137 ? -8.070 -14.428 15.079 1.00 93.31 137 ARG A C 1
ATOM 1151 O O . ARG A 1 137 ? -8.711 -14.139 16.089 1.00 93.31 137 ARG A O 1
ATOM 1158 N N . GLN A 1 138 ? -6.787 -14.786 15.134 1.00 93.94 138 GLN A N 1
ATOM 1159 C CA . GLN A 1 138 ? -6.027 -14.844 16.385 1.00 93.94 138 GLN A CA 1
ATOM 1160 C C . GLN A 1 138 ? -5.900 -13.466 17.039 1.00 93.94 138 GLN A C 1
ATOM 1162 O O . GLN A 1 138 ? -5.900 -13.369 18.266 1.00 93.94 138 GLN A O 1
ATOM 1167 N N . LEU A 1 139 ? -5.795 -12.407 16.233 1.00 95.06 139 LEU A N 1
ATOM 1168 C CA . LEU A 1 139 ? -5.695 -11.033 16.706 1.00 95.06 139 LEU A CA 1
ATOM 1169 C C . LEU A 1 139 ? -7.029 -10.506 17.247 1.00 95.06 139 LEU A C 1
ATOM 1171 O O . LEU A 1 139 ? -7.027 -9.828 18.272 1.00 95.06 139 LEU A O 1
ATOM 1175 N N . ALA A 1 140 ? -8.155 -10.872 16.632 1.00 92.69 140 ALA A N 1
ATOM 1176 C CA . ALA A 1 140 ? -9.495 -10.472 17.064 1.00 92.69 140 ALA A CA 1
ATOM 1177 C C . ALA A 1 140 ? -9.816 -10.937 18.493 1.00 92.69 140 ALA A C 1
ATOM 1179 O O . ALA A 1 140 ? -10.446 -10.214 19.261 1.00 92.69 140 ALA A O 1
ATOM 1180 N N . VAL A 1 141 ? -9.332 -12.122 18.879 1.00 90.56 141 VAL A N 1
ATOM 1181 C CA . VAL A 1 141 ? -9.503 -12.665 20.239 1.00 90.56 141 VAL A CA 1
ATOM 1182 C C . VAL A 1 141 ? -8.379 -12.261 21.200 1.00 90.56 141 VAL A C 1
ATOM 1184 O O . VAL A 1 141 ? -8.466 -12.511 22.406 1.00 90.56 141 VAL A O 1
ATOM 1187 N N . ALA A 1 142 ? -7.292 -11.674 20.692 1.00 90.69 142 ALA A N 1
ATOM 1188 C CA . ALA A 1 142 ? -6.146 -11.286 21.499 1.00 90.69 142 ALA A CA 1
ATOM 1189 C C . ALA A 1 142 ? -6.389 -9.943 22.197 1.00 90.69 142 ALA A C 1
ATOM 1191 O O . ALA A 1 142 ? -6.730 -8.932 21.586 1.00 90.69 142 ALA A O 1
ATOM 1192 N N . ASN A 1 143 ? -6.133 -9.918 23.504 1.00 86.81 143 ASN A N 1
ATOM 1193 C CA . ASN A 1 143 ? -6.322 -8.739 24.338 1.00 86.81 143 ASN A CA 1
ATOM 1194 C C . ASN A 1 143 ? -5.020 -8.320 25.026 1.00 86.81 143 ASN A C 1
ATOM 1196 O O . ASN A 1 143 ? -4.153 -9.145 25.322 1.00 86.81 143 ASN A O 1
ATOM 1200 N N . GLY A 1 144 ? -4.907 -7.022 25.305 1.00 87.31 144 GLY A N 1
ATOM 1201 C CA . GLY A 1 144 ? -3.771 -6.426 26.001 1.00 87.31 144 GLY A CA 1
ATOM 1202 C C . GLY A 1 144 ? -2.632 -5.959 25.089 1.00 87.31 144 GLY A C 1
ATOM 1203 O O . GLY A 1 144 ? -2.673 -6.081 23.865 1.00 87.31 144 GLY A O 1
ATOM 1204 N N . ARG A 1 145 ? -1.591 -5.414 25.730 1.00 81.38 145 ARG A N 1
ATOM 1205 C CA . ARG A 1 145 ? -0.482 -4.685 25.087 1.00 81.38 145 ARG A CA 1
ATOM 1206 C C . ARG A 1 145 ? 0.371 -5.524 24.125 1.00 81.38 145 ARG A C 1
ATOM 1208 O O . ARG A 1 145 ? 0.945 -4.959 23.208 1.00 81.38 145 ARG A O 1
ATOM 1215 N N . ASN A 1 146 ? 0.424 -6.842 24.325 1.00 90.06 146 ASN A N 1
ATOM 1216 C CA . ASN A 1 146 ? 1.215 -7.779 23.511 1.00 90.06 146 ASN A CA 1
ATOM 1217 C C . ASN A 1 146 ? 0.320 -8.646 22.602 1.00 90.06 146 ASN A C 1
ATOM 1219 O O . ASN A 1 146 ? 0.644 -9.801 22.311 1.00 90.06 146 ASN A O 1
ATOM 1223 N N . SER A 1 147 ? -0.864 -8.139 22.243 1.00 93.44 147 SER A N 1
ATOM 1224 C CA . SER A 1 147 ? -1.860 -8.871 21.454 1.00 93.44 147 SER A CA 1
ATOM 1225 C C . SER A 1 147 ? -1.320 -9.280 20.081 1.00 93.44 147 SER A C 1
ATOM 1227 O O . SER A 1 147 ? -1.508 -10.431 19.689 1.00 93.44 147 SER A O 1
ATOM 1229 N N . LEU A 1 148 ? -0.573 -8.399 19.402 1.00 95.75 148 LEU A N 1
ATOM 1230 C CA . LEU A 1 148 ? 0.045 -8.700 18.106 1.00 95.75 148 LEU A CA 1
ATOM 1231 C C . LEU A 1 148 ? 1.082 -9.821 18.202 1.00 95.75 148 LEU A C 1
ATOM 1233 O O . LEU A 1 148 ? 1.026 -10.769 17.421 1.00 95.75 148 LEU A O 1
ATOM 1237 N N . GLU A 1 149 ? 2.011 -9.754 19.158 1.00 95.38 149 GLU A N 1
ATOM 1238 C CA . GLU A 1 149 ? 3.021 -10.796 19.360 1.00 95.38 149 GLU A CA 1
ATOM 1239 C C . GLU A 1 149 ? 2.379 -12.141 19.695 1.00 95.38 149 GLU A C 1
ATOM 1241 O O . GLU A 1 149 ? 2.785 -13.180 19.168 1.00 95.38 149 GLU A O 1
ATOM 1246 N N . ALA A 1 150 ? 1.371 -12.130 20.570 1.00 95.69 150 ALA A N 1
ATOM 1247 C CA . ALA A 1 150 ? 0.661 -13.335 20.971 1.00 95.69 150 ALA A CA 1
ATOM 1248 C C . ALA A 1 150 ? -0.093 -13.965 19.790 1.00 95.69 150 ALA A C 1
ATOM 1250 O O . ALA A 1 150 ? 0.027 -15.174 19.570 1.00 95.69 150 ALA A O 1
ATOM 1251 N N . ALA A 1 151 ? -0.826 -13.160 19.016 1.00 96.62 151 ALA A N 1
ATOM 1252 C CA . ALA A 1 151 ? -1.562 -13.612 17.839 1.00 96.62 151 ALA A CA 1
ATOM 1253 C C . ALA A 1 151 ? -0.623 -14.167 16.761 1.00 96.62 151 ALA A C 1
ATOM 1255 O O . ALA A 1 151 ? -0.848 -15.259 16.234 1.00 96.62 151 ALA A O 1
ATOM 1256 N N . LEU A 1 152 ? 0.483 -13.470 16.490 1.00 96.00 152 LEU A N 1
ATOM 1257 C CA . LEU A 1 152 ? 1.460 -13.886 15.489 1.00 96.00 152 LEU A CA 1
ATOM 1258 C C . LEU A 1 152 ? 2.144 -15.203 15.885 1.00 96.00 152 LEU A C 1
ATOM 1260 O O . LEU A 1 152 ? 2.242 -16.121 15.074 1.00 96.00 152 LEU A O 1
ATOM 1264 N N . LYS A 1 153 ? 2.524 -15.358 17.162 1.00 95.44 153 LYS A N 1
ATOM 1265 C CA . LYS A 1 153 ? 3.094 -16.612 17.682 1.00 95.44 153 LYS A CA 1
ATOM 1266 C C . LYS A 1 153 ? 2.120 -17.787 17.558 1.00 95.44 153 LYS A C 1
ATOM 1268 O O . LYS A 1 153 ? 2.542 -18.877 17.171 1.00 95.44 153 LYS A O 1
ATOM 1273 N N . LYS A 1 154 ? 0.836 -17.584 17.879 1.00 95.94 154 LYS A N 1
ATOM 1274 C CA . LYS A 1 154 ? -0.203 -18.616 17.705 1.00 95.94 154 LYS A CA 1
ATOM 1275 C C . LYS A 1 154 ? -0.379 -18.992 16.236 1.00 95.94 154 LYS A C 1
ATOM 1277 O O . LYS A 1 154 ? -0.426 -20.176 15.922 1.00 95.94 154 LYS A O 1
ATOM 1282 N N . THR A 1 155 ? -0.386 -18.001 15.349 1.00 96.12 155 THR A N 1
ATOM 1283 C CA . THR A 1 155 ? -0.500 -18.210 13.899 1.00 96.12 155 THR A CA 1
ATOM 1284 C C . THR A 1 155 ? 0.671 -19.032 13.364 1.00 96.12 155 THR A C 1
ATOM 1286 O O . THR A 1 155 ? 0.473 -20.041 12.692 1.00 96.12 155 THR A O 1
ATOM 1289 N N . PHE A 1 156 ? 1.907 -18.676 13.724 1.00 94.50 156 PHE A N 1
ATOM 1290 C CA . PHE A 1 156 ? 3.088 -19.441 13.318 1.00 94.50 156 PHE A CA 1
ATOM 1291 C C . PHE A 1 156 ? 3.050 -20.887 13.811 1.00 94.50 156 PHE A C 1
ATOM 1293 O O . PHE A 1 156 ? 3.420 -21.793 13.066 1.00 94.50 156 PHE A O 1
ATOM 1300 N N . ALA A 1 157 ? 2.573 -21.114 15.038 1.00 94.94 157 ALA A N 1
ATOM 1301 C CA . ALA A 1 157 ? 2.397 -22.459 15.573 1.00 94.94 157 ALA A CA 1
ATOM 1302 C C . ALA A 1 157 ? 1.337 -23.258 14.792 1.00 94.94 157 ALA A C 1
ATOM 1304 O O . ALA A 1 157 ? 1.579 -24.423 14.479 1.00 94.94 157 ALA A O 1
ATOM 1305 N N . ALA A 1 158 ? 0.209 -22.635 14.426 1.00 94.62 158 ALA A N 1
ATOM 1306 C CA . ALA A 1 158 ? -0.859 -23.269 13.649 1.00 94.62 158 ALA A CA 1
ATOM 1307 C C . ALA A 1 158 ? -0.381 -23.727 12.259 1.00 94.62 158 ALA A C 1
ATOM 1309 O O . ALA A 1 158 ? -0.671 -24.845 11.840 1.00 94.62 158 ALA A O 1
ATOM 1310 N N . PHE A 1 159 ? 0.432 -22.908 11.587 1.00 93.38 159 PHE A N 1
ATOM 1311 C CA . PHE A 1 159 ? 1.006 -23.223 10.272 1.00 93.38 159 PHE A CA 1
ATOM 1312 C C . PHE A 1 159 ? 2.345 -23.973 10.332 1.00 93.38 159 PHE A C 1
ATOM 1314 O O . PHE A 1 159 ? 2.935 -24.255 9.291 1.00 93.38 159 PHE A O 1
ATOM 1321 N N . LYS A 1 160 ? 2.843 -24.307 11.533 1.00 91.75 160 LYS A N 1
ATOM 1322 C CA . LYS A 1 160 ? 4.150 -24.958 11.755 1.00 91.75 160 LYS A CA 1
ATOM 1323 C C . LYS A 1 160 ? 5.309 -24.226 11.059 1.00 91.75 160 LYS A C 1
ATOM 1325 O O . LYS A 1 160 ? 6.234 -24.856 10.547 1.00 91.75 160 LYS A O 1
ATOM 1330 N N . LEU A 1 161 ? 5.261 -22.894 11.038 1.00 86.62 161 LEU A N 1
ATOM 1331 C CA . LEU A 1 161 ? 6.285 -22.079 10.390 1.00 86.62 161 LEU A CA 1
ATOM 1332 C C . LEU A 1 161 ? 7.560 -22.064 11.234 1.00 86.62 161 LEU A C 1
ATOM 1334 O O . LEU A 1 161 ? 7.548 -21.694 12.407 1.00 86.62 161 LEU A O 1
ATOM 1338 N N . SER A 1 162 ? 8.675 -22.451 10.618 1.00 78.50 162 SER A N 1
ATOM 1339 C CA . SER A 1 162 ? 10.003 -22.433 11.240 1.00 78.50 162 SER A CA 1
ATOM 1340 C C . SER A 1 162 ? 10.632 -21.036 11.248 1.00 78.50 162 SER A C 1
ATOM 1342 O O . SER A 1 162 ? 11.402 -20.715 12.152 1.00 78.50 162 SER A O 1
ATOM 1344 N N . ASN A 1 163 ? 10.288 -20.196 10.267 1.00 78.06 163 ASN A N 1
ATOM 1345 C CA . ASN A 1 163 ? 10.786 -18.830 10.133 1.00 78.06 163 ASN A CA 1
ATOM 1346 C C . ASN A 1 163 ? 9.833 -17.827 10.804 1.00 78.06 163 ASN A C 1
ATOM 1348 O O . ASN A 1 163 ? 8.944 -17.263 10.167 1.00 78.06 163 ASN A O 1
ATOM 1352 N N . THR A 1 164 ? 9.990 -17.636 12.113 1.00 85.88 164 THR A N 1
ATOM 1353 C CA . THR A 1 164 ? 9.171 -16.697 12.895 1.00 85.88 164 THR A CA 1
ATOM 1354 C C . THR A 1 164 ? 9.833 -15.333 12.981 1.00 85.88 164 THR A C 1
ATOM 1356 O O . THR A 1 164 ? 11.030 -15.267 13.223 1.00 85.88 164 THR A O 1
ATOM 1359 N N . PHE A 1 165 ? 9.064 -14.254 12.932 1.00 88.69 165 PHE A N 1
ATOM 1360 C CA . PHE A 1 165 ? 9.571 -12.882 13.009 1.00 88.69 165 PHE A CA 1
ATOM 1361 C C . PHE A 1 165 ? 8.663 -12.011 13.889 1.00 88.69 165 PHE A C 1
ATOM 1363 O O . PHE A 1 165 ? 7.505 -12.366 14.115 1.00 88.69 165 PHE A O 1
ATOM 1370 N N . PRO A 1 166 ? 9.161 -10.883 14.417 1.00 92.00 166 PRO A N 1
ATOM 1371 C CA . PRO A 1 166 ? 8.376 -10.019 15.288 1.00 92.00 166 PRO A CA 1
ATOM 1372 C C . PRO A 1 166 ? 7.417 -9.110 14.485 1.00 92.00 166 PRO A C 1
ATOM 1374 O O . PRO A 1 166 ? 7.668 -8.856 13.301 1.00 92.00 166 PRO A O 1
ATOM 1377 N N . PRO A 1 167 ? 6.331 -8.586 15.092 1.00 94.12 167 PRO A N 1
ATOM 1378 C CA . PRO A 1 167 ? 5.253 -7.936 14.343 1.00 94.12 167 PRO A CA 1
ATOM 1379 C C . PRO A 1 167 ? 5.673 -6.698 13.542 1.00 94.12 167 PRO A C 1
ATOM 1381 O O . PRO A 1 167 ? 5.112 -6.453 12.482 1.00 94.12 167 PRO A O 1
ATOM 1384 N N . GLN A 1 168 ? 6.708 -5.960 13.960 1.00 93.81 168 GLN A N 1
ATOM 1385 C CA . GLN A 1 168 ? 7.233 -4.808 13.211 1.00 93.81 168 GLN A CA 1
ATOM 1386 C C . GLN A 1 168 ? 7.750 -5.151 11.806 1.00 93.81 168 GLN A C 1
ATOM 1388 O O . GLN A 1 168 ? 7.932 -4.247 10.993 1.00 93.81 168 GLN A O 1
ATOM 1393 N N . LEU A 1 169 ? 8.017 -6.432 11.525 1.00 92.56 169 LEU A N 1
ATOM 1394 C CA . LEU A 1 169 ? 8.424 -6.899 10.201 1.00 92.56 169 LEU A CA 1
ATOM 1395 C C . LEU A 1 169 ? 7.244 -7.300 9.306 1.00 92.56 169 LEU A C 1
ATOM 1397 O O . LEU A 1 169 ? 7.496 -7.686 8.167 1.00 92.56 169 LEU A O 1
ATOM 1401 N N . LEU A 1 170 ? 5.993 -7.215 9.779 1.00 95.38 170 LEU A N 1
ATOM 1402 C CA . LEU A 1 170 ? 4.814 -7.412 8.931 1.00 95.38 170 LEU A CA 1
ATOM 1403 C C . LEU A 1 170 ? 4.757 -6.344 7.830 1.00 95.38 170 LEU A C 1
ATOM 1405 O O . LEU A 1 170 ? 5.054 -5.169 8.077 1.00 95.38 170 LEU A O 1
ATOM 1409 N N . VAL A 1 171 ? 4.318 -6.735 6.633 1.00 96.50 171 VAL A N 1
ATOM 1410 C CA . VAL A 1 171 ? 4.250 -5.855 5.453 1.00 96.50 171 VAL A CA 1
ATOM 1411 C C . VAL A 1 171 ? 3.409 -4.606 5.725 1.00 96.50 171 VAL A C 1
ATOM 1413 O O . VAL A 1 171 ? 3.797 -3.516 5.307 1.00 96.50 171 VAL A O 1
ATOM 1416 N N . ILE A 1 172 ? 2.332 -4.716 6.509 1.00 98.31 172 ILE A N 1
ATOM 1417 C CA . ILE A 1 172 ? 1.524 -3.562 6.938 1.00 98.31 172 ILE A CA 1
ATOM 1418 C C . ILE A 1 172 ? 2.373 -2.461 7.602 1.00 98.31 172 ILE A C 1
ATOM 1420 O O . ILE A 1 172 ? 2.213 -1.280 7.289 1.00 98.31 172 ILE A O 1
ATOM 1424 N N . TYR A 1 173 ? 3.338 -2.824 8.456 1.00 98.12 173 TYR A N 1
ATOM 1425 C CA . TYR A 1 173 ? 4.228 -1.855 9.100 1.00 98.12 173 TYR A CA 1
ATOM 1426 C C . TYR A 1 173 ? 5.343 -1.378 8.177 1.00 98.12 173 TYR A C 1
ATOM 1428 O O . TYR A 1 173 ? 5.839 -0.262 8.344 1.00 98.12 173 TYR A O 1
ATOM 1436 N N . LYS A 1 174 ? 5.737 -2.166 7.177 1.00 97.19 174 LYS A N 1
ATOM 1437 C CA . LYS A 1 174 ? 6.674 -1.694 6.155 1.00 97.19 174 LYS A CA 1
ATOM 1438 C C . LYS A 1 174 ? 6.019 -0.652 5.244 1.00 97.19 174 LYS A C 1
ATOM 1440 O O . LYS A 1 174 ? 6.613 0.407 5.052 1.00 97.19 174 LYS A O 1
ATOM 1445 N N . TYR A 1 175 ? 4.779 -0.876 4.799 1.00 98.56 175 TYR A N 1
ATOM 1446 C CA . TYR A 1 175 ? 3.970 0.150 4.126 1.00 98.56 175 TYR A CA 1
ATOM 1447 C C . TYR A 1 175 ? 3.834 1.405 4.992 1.00 98.56 175 TYR A C 1
ATOM 1449 O O . TYR A 1 175 ? 4.115 2.509 4.529 1.00 98.56 175 TYR A O 1
A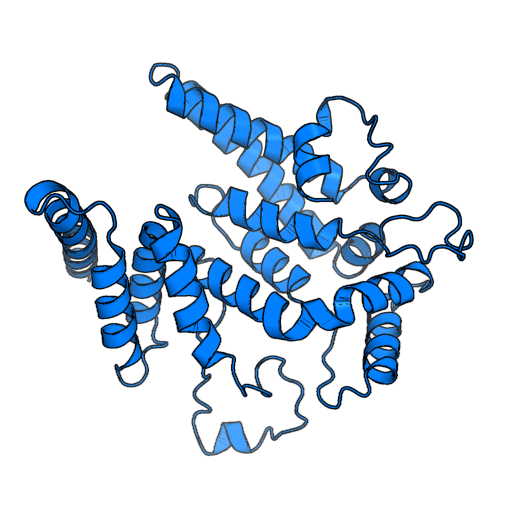TOM 1457 N N . ALA A 1 176 ? 3.488 1.236 6.271 1.00 98.50 176 ALA A N 1
ATOM 1458 C CA . ALA A 1 176 ? 3.364 2.331 7.229 1.00 98.50 176 ALA A CA 1
ATOM 1459 C C . ALA A 1 176 ? 4.652 3.174 7.333 1.00 98.50 176 ALA A C 1
ATOM 1461 O O . ALA A 1 176 ? 4.604 4.402 7.275 1.00 98.50 176 ALA A O 1
ATOM 1462 N N . ASN A 1 177 ? 5.819 2.529 7.438 1.00 98.12 177 ASN A N 1
ATOM 1463 C CA . ASN A 1 177 ? 7.114 3.215 7.482 1.00 98.12 177 ASN A CA 1
ATOM 1464 C C . ASN A 1 177 ? 7.443 3.943 6.172 1.00 98.12 177 ASN A C 1
ATOM 1466 O O . ASN A 1 177 ? 7.959 5.061 6.216 1.00 98.12 177 ASN A O 1
ATOM 1470 N N . VAL A 1 178 ? 7.123 3.345 5.019 1.00 97.88 178 VAL A N 1
ATOM 1471 C CA . VAL A 1 178 ? 7.296 3.992 3.712 1.00 97.88 178 VAL A CA 1
ATOM 1472 C C . VAL A 1 178 ? 6.423 5.243 3.621 1.00 97.88 178 VAL A C 1
ATOM 1474 O O . VAL A 1 178 ? 6.952 6.315 3.354 1.00 97.88 178 VAL A O 1
ATOM 1477 N N . ILE A 1 179 ? 5.128 5.158 3.937 1.00 98.56 179 ILE A N 1
ATOM 1478 C CA . ILE A 1 179 ? 4.208 6.313 3.932 1.00 98.56 179 ILE A CA 1
ATOM 1479 C C . ILE A 1 179 ? 4.684 7.406 4.892 1.00 98.56 179 ILE A C 1
ATOM 1481 O O . ILE A 1 179 ? 4.658 8.592 4.567 1.00 98.56 179 ILE A O 1
ATOM 1485 N N . ALA A 1 180 ? 5.150 7.018 6.079 1.00 98.19 180 ALA A N 1
ATOM 1486 C CA . ALA A 1 180 ? 5.635 7.954 7.084 1.00 98.19 180 ALA A CA 1
ATOM 1487 C C . ALA A 1 180 ? 6.944 8.660 6.683 1.00 98.19 180 ALA A C 1
ATOM 1489 O O . ALA A 1 180 ? 7.266 9.706 7.251 1.00 98.19 180 ALA A O 1
ATOM 1490 N N . GLY A 1 181 ? 7.731 8.083 5.773 1.00 97.06 181 GLY A N 1
ATOM 1491 C CA . GLY A 1 181 ? 8.996 8.642 5.285 1.00 97.06 181 GLY A CA 1
ATOM 1492 C C . GLY A 1 181 ? 8.945 9.223 3.870 1.00 97.06 181 GLY A C 1
ATOM 1493 O O . GLY A 1 181 ? 9.929 9.819 3.444 1.00 97.06 181 GLY A O 1
ATOM 1494 N N . MET A 1 182 ? 7.846 9.028 3.141 1.00 96.25 182 MET A N 1
ATOM 1495 C CA . MET A 1 182 ? 7.673 9.462 1.755 1.00 96.25 182 MET A CA 1
ATOM 1496 C C . MET A 1 182 ? 7.241 10.926 1.675 1.00 96.25 182 MET A C 1
ATOM 1498 O O . MET A 1 182 ? 6.499 11.418 2.525 1.00 96.25 182 MET A O 1
ATOM 1502 N N . ASP A 1 183 ? 7.688 11.608 0.622 1.00 96.81 183 ASP A N 1
ATOM 1503 C CA . ASP A 1 183 ? 7.165 12.921 0.255 1.00 96.81 183 ASP A CA 1
ATOM 1504 C C . ASP A 1 183 ? 5.691 12.808 -0.173 1.00 96.81 183 ASP A C 1
ATOM 1506 O O . ASP A 1 183 ? 5.347 12.024 -1.057 1.00 96.81 183 ASP A O 1
ATOM 1510 N N . ILE A 1 184 ? 4.820 13.612 0.436 1.00 96.69 184 ILE A N 1
ATOM 1511 C CA . ILE A 1 184 ? 3.380 13.641 0.142 1.00 96.69 184 ILE A CA 1
ATOM 1512 C C . ILE A 1 184 ? 3.079 14.045 -1.307 1.00 96.69 184 ILE A C 1
ATOM 1514 O O . ILE A 1 184 ? 2.040 13.658 -1.841 1.00 96.69 184 ILE A O 1
ATOM 1518 N N . GLY A 1 185 ? 3.987 14.796 -1.944 1.00 93.44 185 GLY A N 1
ATOM 1519 C CA . GLY A 1 185 ? 3.890 15.175 -3.353 1.00 93.44 185 GLY A CA 1
ATOM 1520 C C . GLY A 1 185 ? 4.329 14.076 -4.322 1.00 93.44 185 GLY A C 1
ATOM 1521 O O . GLY A 1 185 ? 4.192 14.237 -5.537 1.00 93.44 185 GLY A O 1
ATOM 1522 N N . HIS A 1 186 ? 4.861 12.955 -3.822 1.00 94.25 186 HIS A N 1
ATOM 1523 C CA . HIS A 1 186 ? 5.318 11.869 -4.674 1.00 94.25 186 HIS A CA 1
ATOM 1524 C C . HIS A 1 186 ? 4.124 11.182 -5.373 1.00 94.25 186 HIS A C 1
ATOM 1526 O O . HIS A 1 186 ? 3.173 10.786 -4.699 1.00 94.25 186 HIS A O 1
ATOM 1532 N N . PRO A 1 187 ? 4.169 10.927 -6.699 1.00 91.25 187 PRO A N 1
ATOM 1533 C CA . PRO A 1 187 ? 3.019 10.396 -7.446 1.00 91.25 187 PRO A CA 1
ATOM 1534 C C . PRO A 1 187 ? 2.471 9.045 -6.959 1.00 91.25 187 PRO A C 1
ATOM 1536 O O . PRO A 1 187 ? 1.303 8.743 -7.170 1.00 91.25 187 PRO A O 1
ATOM 1539 N N . VAL A 1 188 ? 3.308 8.221 -6.319 1.00 95.06 188 VAL A N 1
ATOM 1540 C CA . VAL A 1 188 ? 2.893 6.916 -5.765 1.00 95.06 188 VAL A CA 1
ATOM 1541 C C . VAL A 1 188 ? 2.238 7.019 -4.383 1.00 95.06 188 VAL A C 1
ATOM 1543 O O . VAL A 1 188 ? 1.690 6.031 -3.906 1.00 95.06 188 VAL A O 1
ATOM 1546 N N . PHE A 1 189 ? 2.292 8.180 -3.718 1.00 97.38 189 PHE A N 1
ATOM 1547 C CA . PHE A 1 189 ? 1.829 8.332 -2.336 1.00 97.38 189 PHE A CA 1
ATOM 1548 C C . PHE A 1 189 ? 0.374 7.860 -2.137 1.00 97.38 189 PHE A C 1
ATOM 1550 O O . PHE A 1 189 ? 0.157 7.037 -1.245 1.00 97.38 189 PHE A O 1
ATOM 1557 N N . PRO A 1 190 ? -0.610 8.240 -2.985 1.00 96.19 190 PRO A N 1
ATOM 1558 C CA . PRO A 1 190 ? -1.988 7.768 -2.826 1.00 96.19 190 PRO A CA 1
ATOM 1559 C C . PRO A 1 190 ? -2.134 6.249 -2.953 1.00 96.19 190 PRO A C 1
ATOM 1561 O O . PRO A 1 190 ? -2.911 5.639 -2.221 1.00 96.19 190 PRO A O 1
ATOM 1564 N N . ILE A 1 191 ? -1.354 5.640 -3.849 1.00 95.50 191 ILE A N 1
ATOM 1565 C CA . ILE A 1 191 ? -1.352 4.195 -4.109 1.00 95.50 191 ILE A CA 1
ATOM 1566 C C . ILE A 1 191 ? -0.724 3.451 -2.927 1.00 95.50 191 ILE A C 1
ATOM 1568 O O . ILE A 1 191 ? -1.237 2.428 -2.483 1.00 95.50 191 ILE A O 1
ATOM 1572 N N . MET A 1 192 ? 0.364 3.988 -2.374 1.00 97.81 192 MET A N 1
ATOM 1573 C CA . MET A 1 192 ? 1.006 3.434 -1.186 1.00 97.81 192 MET A CA 1
ATOM 1574 C C . MET A 1 192 ? 0.046 3.454 0.012 1.00 97.81 192 MET A C 1
ATOM 1576 O O . MET A 1 192 ? -0.074 2.452 0.716 1.00 97.81 192 MET A O 1
ATOM 1580 N N . CYS A 1 193 ? -0.688 4.559 0.206 1.00 98.44 193 CYS A N 1
ATOM 1581 C CA . CYS A 1 193 ? -1.752 4.648 1.207 1.00 98.44 193 CYS A CA 1
ATOM 1582 C C . CYS A 1 193 ? -2.854 3.615 0.961 1.00 98.44 193 CYS A C 1
ATOM 1584 O O . CYS A 1 193 ? -3.229 2.919 1.899 1.00 98.44 193 CYS A O 1
ATOM 1586 N N . GLN A 1 194 ? -3.323 3.461 -0.280 1.00 96.88 194 GLN A N 1
ATOM 1587 C CA . GLN A 1 194 ? -4.324 2.449 -0.622 1.00 96.88 194 GLN A CA 1
ATOM 1588 C C . GLN A 1 194 ? -3.872 1.045 -0.199 1.00 96.88 194 GLN A C 1
ATOM 1590 O O . GLN A 1 194 ? -4.608 0.359 0.504 1.00 96.88 194 GLN A O 1
ATOM 1595 N N . LYS A 1 195 ? -2.637 0.645 -0.536 1.00 97.69 195 LYS A N 1
ATOM 1596 C CA . LYS A 1 195 ? -2.085 -0.665 -0.144 1.00 97.69 195 LYS A CA 1
ATOM 1597 C C . LYS A 1 195 ? -1.944 -0.850 1.358 1.00 97.69 195 LYS A C 1
ATOM 1599 O O . LYS A 1 195 ? -2.207 -1.934 1.870 1.00 97.69 195 LYS A O 1
ATOM 1604 N N . PHE A 1 196 ? -1.581 0.206 2.079 1.00 98.62 196 PHE A N 1
ATOM 1605 C CA . PHE A 1 196 ? -1.615 0.173 3.535 1.00 98.62 196 PHE A CA 1
ATOM 1606 C C . PHE A 1 196 ? -3.033 -0.075 4.066 1.00 98.62 196 PHE A C 1
ATOM 1608 O O . PHE A 1 196 ? -3.201 -0.941 4.922 1.00 98.62 196 PHE A O 1
ATOM 1615 N N . PHE A 1 197 ? -4.045 0.637 3.557 1.00 98.31 197 PHE A N 1
ATOM 1616 C CA . PHE A 1 197 ? -5.423 0.501 4.037 1.00 98.31 197 PHE A CA 1
ATOM 1617 C C . PHE A 1 197 ? -6.086 -0.826 3.652 1.00 98.31 197 PHE A C 1
ATOM 1619 O O . PHE A 1 197 ? -6.847 -1.342 4.464 1.00 98.31 197 PHE A O 1
ATOM 1626 N N . GLU A 1 198 ? -5.742 -1.424 2.505 1.00 97.25 198 GLU A N 1
ATOM 1627 C CA . GLU A 1 198 ? -6.150 -2.798 2.147 1.00 97.25 198 GLU A CA 1
ATOM 1628 C C . GLU A 1 198 ? -5.747 -3.806 3.248 1.00 97.25 198 GLU A C 1
ATOM 1630 O O . GLU A 1 198 ? -6.535 -4.668 3.642 1.00 97.25 198 GLU A O 1
ATOM 1635 N N . LEU A 1 199 ? -4.540 -3.672 3.814 1.00 98.12 199 LEU A N 1
ATOM 1636 C CA . LEU A 1 199 ? -4.085 -4.522 4.923 1.00 98.12 199 LEU A CA 1
ATOM 1637 C C . LEU A 1 199 ? -4.643 -4.072 6.278 1.00 98.12 199 LEU A C 1
ATOM 1639 O O . LEU A 1 199 ? -5.080 -4.890 7.082 1.00 98.12 199 LEU A O 1
ATOM 1643 N N . TYR A 1 200 ? -4.633 -2.768 6.547 1.00 98.12 200 TYR A N 1
ATOM 1644 C CA . TYR A 1 200 ? -5.039 -2.195 7.831 1.00 98.12 200 TYR A CA 1
ATOM 1645 C C . TYR A 1 200 ? -6.526 -2.399 8.140 1.00 98.12 200 TYR A C 1
ATOM 1647 O O . TYR A 1 200 ? -6.886 -2.576 9.304 1.00 98.12 200 TYR A O 1
ATOM 1655 N N . LEU A 1 201 ? -7.373 -2.414 7.109 1.00 96.25 201 LEU A N 1
ATOM 1656 C CA . LEU A 1 201 ? -8.817 -2.637 7.217 1.00 96.25 201 LEU A CA 1
ATOM 1657 C C . LEU A 1 201 ? -9.240 -4.050 6.796 1.00 96.25 201 LEU A C 1
ATOM 1659 O O . LEU A 1 201 ? -10.438 -4.307 6.672 1.00 96.25 201 LEU A O 1
ATOM 1663 N N . SER A 1 202 ? -8.282 -4.964 6.595 1.00 94.94 202 SER A N 1
ATOM 1664 C CA . SER A 1 202 ? -8.586 -6.357 6.266 1.00 94.94 202 SER A CA 1
ATOM 1665 C C . SER A 1 202 ? -9.573 -6.953 7.270 1.00 94.94 202 SER A C 1
ATOM 1667 O O . SER A 1 202 ? -9.424 -6.804 8.489 1.00 94.94 202 SER A O 1
ATOM 1669 N N . ARG A 1 203 ? -10.589 -7.641 6.746 1.00 91.75 203 ARG A N 1
ATOM 1670 C CA . ARG A 1 203 ? -11.663 -8.205 7.559 1.00 91.75 203 ARG A CA 1
ATOM 1671 C C . ARG A 1 203 ? -11.258 -9.518 8.209 1.00 91.75 203 ARG A C 1
ATOM 1673 O O . ARG A 1 203 ? -10.568 -10.339 7.607 1.00 91.75 203 ARG A O 1
ATOM 1680 N N . VAL A 1 204 ? -11.714 -9.707 9.444 1.00 91.75 204 VAL A N 1
ATOM 1681 C CA . VAL A 1 204 ? -11.616 -10.996 10.130 1.00 91.75 204 VAL A CA 1
ATOM 1682 C C . VAL A 1 204 ? -12.506 -11.986 9.367 1.00 91.75 204 VAL A C 1
ATOM 1684 O O . VAL A 1 204 ? -13.693 -11.699 9.194 1.00 91.75 204 VAL A O 1
ATOM 1687 N N . PRO A 1 205 ? -11.969 -13.116 8.876 1.00 86.88 205 PRO A N 1
ATOM 1688 C CA . PRO A 1 205 ? -12.782 -14.125 8.209 1.00 86.88 205 PRO A CA 1
ATOM 1689 C C . PRO A 1 205 ? -13.827 -14.688 9.172 1.00 86.88 205 PRO A C 1
ATOM 1691 O O . PRO A 1 205 ? -13.493 -15.077 10.289 1.00 86.88 205 PRO A O 1
ATOM 1694 N N . LEU A 1 206 ? -15.078 -14.747 8.723 1.00 75.38 206 LEU A N 1
ATOM 1695 C CA . LEU A 1 206 ? -16.161 -15.414 9.437 1.00 75.38 206 LEU A CA 1
ATOM 1696 C C . LEU A 1 206 ? -16.279 -16.832 8.874 1.00 75.38 206 LEU A C 1
ATOM 1698 O O . LEU A 1 206 ? -16.497 -16.995 7.672 1.00 75.38 206 LEU A O 1
ATOM 1702 N N . GLU A 1 207 ? -16.132 -17.860 9.705 1.00 63.56 207 GLU A N 1
ATOM 1703 C CA . GLU A 1 207 ? -16.584 -19.197 9.313 1.00 63.56 207 GLU A CA 1
ATOM 1704 C C . GLU A 1 207 ? -18.117 -19.247 9.398 1.00 63.56 207 GLU A C 1
ATOM 1706 O O . GLU A 1 207 ? -18.710 -18.605 10.265 1.00 63.56 207 GLU A O 1
ATOM 1711 N N . CYS A 1 208 ? -18.767 -19.993 8.493 1.00 49.59 208 CYS A N 1
ATOM 1712 C CA . CYS A 1 208 ? -20.233 -20.023 8.342 1.00 49.59 208 CYS A CA 1
ATOM 1713 C C . CYS A 1 208 ? -21.007 -20.411 9.619 1.00 49.59 208 CYS A C 1
ATOM 1715 O O . CYS A 1 208 ? -22.205 -20.150 9.679 1.00 49.59 208 CYS A O 1
ATOM 1717 N N . ASP A 1 209 ? -20.335 -20.957 10.637 1.00 48.47 209 ASP A N 1
ATOM 1718 C CA . ASP A 1 209 ? -20.948 -21.399 11.894 1.00 48.47 209 ASP A CA 1
ATOM 1719 C C . ASP A 1 209 ? -20.461 -20.619 13.137 1.00 48.47 209 ASP A C 1
ATOM 1721 O O . ASP A 1 209 ? -20.983 -20.809 14.240 1.00 48.47 209 ASP A O 1
ATOM 1725 N N . GLU A 1 210 ? -19.502 -19.695 12.994 1.00 54.03 210 GLU A N 1
ATOM 1726 C CA . GLU A 1 210 ? -18.987 -18.882 14.102 1.00 54.03 210 GLU A CA 1
ATOM 1727 C C . GLU A 1 210 ? -19.693 -17.517 14.161 1.00 54.03 210 GLU A C 1
ATOM 1729 O O . GLU A 1 210 ? -19.148 -16.473 13.809 1.00 54.03 210 GLU A O 1
ATOM 1734 N N . TYR A 1 211 ? -20.898 -17.496 14.741 1.00 49.41 211 TYR A N 1
ATOM 1735 C CA . TYR A 1 211 ? -21.560 -16.273 15.241 1.00 49.41 211 TYR A CA 1
ATOM 1736 C C . TYR A 1 211 ? -20.766 -15.560 16.375 1.00 49.41 211 TYR A C 1
ATOM 1738 O O . TYR A 1 211 ? -21.295 -14.692 17.070 1.00 49.41 211 TYR A O 1
ATOM 1746 N N . SER A 1 212 ? -19.510 -15.943 16.631 1.00 52.03 212 SER A N 1
ATOM 1747 C CA . SER A 1 212 ? -18.841 -15.807 17.930 1.00 52.03 212 SER A CA 1
ATOM 1748 C C . SER A 1 212 ? -17.890 -14.613 18.069 1.00 52.03 212 SER A C 1
ATOM 1750 O O . SER A 1 212 ? -17.505 -14.303 19.196 1.00 52.03 212 SER A O 1
ATOM 1752 N N . PHE A 1 213 ? -17.570 -13.867 17.001 1.00 60.03 213 PHE A N 1
ATOM 1753 C CA . PHE A 1 213 ? -16.743 -12.647 17.119 1.00 60.03 213 PHE A CA 1
ATOM 1754 C C . PHE A 1 213 ? -17.503 -11.424 17.659 1.00 60.03 213 PHE A C 1
ATOM 1756 O O . PHE A 1 213 ? -16.976 -10.315 17.637 1.00 60.03 213 PHE A O 1
ATOM 1763 N N . GLY A 1 214 ? -18.738 -11.589 18.148 1.00 62.78 214 GLY A N 1
ATOM 1764 C CA . GLY A 1 214 ? -19.452 -10.542 18.889 1.00 62.78 214 GLY A CA 1
ATOM 1765 C C . GLY A 1 214 ? -19.665 -9.237 18.111 1.00 62.78 214 GLY A C 1
ATOM 1766 O O . GLY A 1 214 ? -19.707 -8.173 18.722 1.00 62.78 214 GLY A O 1
ATOM 1767 N N . GLY A 1 215 ? -19.760 -9.303 16.778 1.00 73.44 215 GLY A N 1
ATOM 1768 C CA . GLY A 1 215 ? -19.880 -8.119 15.919 1.00 73.44 215 GLY A CA 1
ATOM 1769 C C . GLY A 1 215 ? -18.555 -7.414 15.603 1.00 73.44 215 GLY A C 1
ATOM 1770 O O . GLY A 1 215 ? -18.576 -6.280 15.136 1.00 73.44 215 GLY A O 1
ATOM 1771 N N . VAL A 1 216 ? -17.405 -8.054 15.841 1.00 82.81 216 VAL A N 1
ATOM 1772 C CA . VAL A 1 216 ? -16.085 -7.557 15.426 1.00 82.81 216 VAL A CA 1
ATOM 1773 C C . VAL A 1 216 ? -15.719 -8.136 14.058 1.00 82.81 216 VAL A C 1
ATOM 1775 O O . VAL A 1 216 ? -15.469 -9.328 13.916 1.00 82.81 216 VAL A O 1
ATOM 1778 N N . TYR A 1 217 ? -15.650 -7.268 13.055 1.00 89.12 217 TYR A N 1
ATOM 1779 C CA . TYR A 1 217 ? -15.297 -7.584 11.668 1.00 89.12 217 TYR A CA 1
ATOM 1780 C C . TYR A 1 217 ? -13.895 -7.093 11.285 1.00 89.12 217 TYR A C 1
ATOM 1782 O O . TYR A 1 217 ? -13.394 -7.439 10.218 1.00 89.12 217 TYR A O 1
ATOM 1790 N N . GLY A 1 218 ? -13.250 -6.267 12.111 1.00 92.44 218 GLY A N 1
ATOM 1791 C CA . GLY A 1 218 ? -11.914 -5.720 11.857 1.00 92.44 218 GLY A CA 1
ATOM 1792 C C . GLY A 1 218 ? -11.080 -5.590 13.130 1.00 92.44 218 GLY A C 1
ATOM 1793 O O . GLY A 1 218 ? -11.606 -5.660 14.235 1.00 92.44 218 GLY A O 1
ATOM 1794 N N . VAL A 1 219 ? -9.771 -5.399 12.961 1.00 94.81 219 VAL A N 1
ATOM 1795 C CA . VAL A 1 219 ? -8.777 -5.338 14.058 1.00 94.81 219 VAL A CA 1
ATOM 1796 C C . VAL A 1 219 ? -7.828 -4.142 13.920 1.00 94.81 219 VAL A C 1
ATOM 1798 O O . VAL A 1 219 ? -6.699 -4.147 14.417 1.00 94.81 219 VAL A O 1
ATOM 1801 N N . SER A 1 220 ? -8.265 -3.105 13.204 1.00 95.62 220 SER A N 1
ATOM 1802 C CA . SER A 1 220 ? -7.446 -1.932 12.882 1.00 95.62 220 SER A CA 1
ATOM 1803 C C . SER A 1 220 ? -6.979 -1.158 14.128 1.00 95.62 220 SER A C 1
ATOM 1805 O O . SER A 1 220 ? -5.886 -0.582 14.141 1.00 95.62 220 SER A O 1
ATOM 1807 N N . ASP A 1 221 ? -7.749 -1.222 15.219 1.00 94.88 221 ASP A N 1
ATOM 1808 C CA . ASP A 1 221 ? -7.400 -0.689 16.537 1.00 94.88 221 ASP A CA 1
ATOM 1809 C C . ASP A 1 221 ? -6.134 -1.355 17.086 1.00 94.88 221 ASP A C 1
ATOM 1811 O O . ASP A 1 221 ? -5.220 -0.667 17.539 1.00 94.88 221 ASP A O 1
ATOM 1815 N N . LYS A 1 222 ? -6.009 -2.679 16.940 1.00 95.75 222 LYS A N 1
ATOM 1816 C CA . LYS A 1 222 ? -4.838 -3.437 17.402 1.00 95.75 222 LYS A CA 1
ATOM 1817 C C . LYS A 1 222 ? -3.581 -3.048 16.636 1.00 95.75 222 LYS A C 1
ATOM 1819 O O . LYS A 1 222 ? -2.521 -2.850 17.234 1.00 95.75 222 LYS A O 1
ATOM 1824 N N . PHE A 1 223 ? -3.696 -2.882 15.315 1.00 97.00 223 PHE A N 1
ATOM 1825 C CA . PHE A 1 223 ? -2.582 -2.399 14.500 1.00 97.00 223 PHE A CA 1
ATOM 1826 C C . PHE A 1 223 ? -2.144 -0.992 14.911 1.00 97.00 223 PHE A C 1
ATOM 1828 O O . PHE A 1 223 ? -0.940 -0.707 14.938 1.00 97.00 223 PHE A O 1
ATOM 1835 N N . TYR A 1 224 ? -3.110 -0.131 15.245 1.00 96.62 224 TYR A N 1
ATOM 1836 C CA . TYR A 1 224 ? -2.848 1.231 15.689 1.00 96.62 224 TYR A CA 1
ATOM 1837 C C . TYR A 1 224 ? -2.152 1.271 17.048 1.00 96.62 224 TYR A C 1
ATOM 1839 O O . TYR A 1 224 ? -1.139 1.954 17.203 1.00 96.62 224 TYR A O 1
ATOM 1847 N N . GLU A 1 225 ? -2.660 0.522 18.025 1.00 94.62 225 GLU A N 1
ATOM 1848 C CA . GLU A 1 225 ? -2.135 0.474 19.392 1.00 94.62 225 GLU A CA 1
ATOM 1849 C C . GLU A 1 225 ? -0.684 -0.009 19.449 1.00 94.62 225 GLU A C 1
ATOM 1851 O O . GLU A 1 225 ? 0.121 0.556 20.194 1.00 94.62 225 GLU A O 1
ATOM 1856 N N . PHE A 1 226 ? -0.321 -0.995 18.625 1.00 96.06 226 PHE A N 1
ATOM 1857 C CA . PHE A 1 226 ? 1.040 -1.535 18.582 1.00 96.06 226 PHE A CA 1
ATOM 1858 C C . PHE A 1 226 ? 2.095 -0.481 18.218 1.00 96.06 226 PHE A C 1
ATOM 1860 O O . PHE A 1 226 ? 3.197 -0.494 18.766 1.00 96.06 226 PHE A O 1
ATOM 1867 N N . ASN A 1 227 ? 1.773 0.457 17.319 1.00 95.88 227 ASN A N 1
ATOM 1868 C CA . ASN A 1 227 ? 2.690 1.536 16.949 1.00 95.88 227 ASN A CA 1
ATOM 1869 C C . ASN A 1 227 ? 1.974 2.881 16.767 1.00 95.88 227 ASN A C 1
ATOM 1871 O O . ASN A 1 227 ? 1.991 3.495 15.697 1.00 95.88 227 ASN A O 1
ATOM 1875 N N . GLY A 1 228 ? 1.386 3.369 17.860 1.00 96.62 228 GLY A N 1
ATOM 1876 C CA . GLY A 1 228 ? 0.696 4.658 17.897 1.00 96.62 228 GLY A CA 1
ATOM 1877 C C . GLY A 1 228 ? 1.530 5.848 17.390 1.00 96.62 228 GLY A C 1
ATOM 1878 O O . GLY A 1 228 ? 0.981 6.678 16.665 1.00 96.62 228 GLY A O 1
ATOM 1879 N N . PRO A 1 229 ? 2.838 5.978 17.707 1.00 97.88 229 PRO A N 1
ATOM 1880 C CA . PRO A 1 229 ? 3.669 7.051 17.155 1.00 97.88 229 PRO A CA 1
ATOM 1881 C C . PRO A 1 229 ? 3.748 7.030 15.624 1.00 97.88 229 PRO A C 1
ATOM 1883 O O . PRO A 1 229 ? 3.624 8.083 14.994 1.00 97.88 229 PRO A O 1
ATOM 1886 N N . LEU A 1 230 ? 3.902 5.847 15.019 1.00 98.12 230 LEU A N 1
ATOM 1887 C CA . LEU A 1 230 ? 3.926 5.702 13.565 1.00 98.12 230 LEU A CA 1
ATOM 1888 C C . LEU A 1 230 ? 2.571 6.057 12.947 1.00 98.12 230 LEU A C 1
ATOM 1890 O O . LEU A 1 230 ? 2.532 6.822 11.986 1.00 98.12 230 LEU A O 1
ATOM 1894 N N . MET A 1 231 ? 1.462 5.596 13.534 1.00 98.12 231 MET A N 1
ATOM 1895 C CA . MET A 1 231 ? 0.126 5.932 13.026 1.00 98.12 231 MET A CA 1
ATOM 1896 C C . MET A 1 231 ? -0.192 7.421 13.147 1.00 98.12 231 MET A C 1
ATOM 1898 O O . MET A 1 231 ? -0.748 8.012 12.224 1.00 98.12 231 MET A O 1
ATOM 1902 N N . LYS A 1 232 ? 0.233 8.076 14.234 1.00 98.38 232 LYS A N 1
ATOM 1903 C CA . LYS A 1 232 ? 0.136 9.538 14.359 1.00 98.38 232 LYS A CA 1
ATOM 1904 C C . LYS A 1 232 ? 0.922 10.243 13.257 1.00 98.38 232 LYS A C 1
ATOM 1906 O O . LYS A 1 232 ? 0.420 11.206 12.685 1.00 98.38 232 LYS A O 1
ATOM 1911 N N . LYS A 1 233 ? 2.119 9.752 12.919 1.00 98.50 233 LYS A N 1
ATOM 1912 C CA . LYS A 1 233 ? 2.922 10.298 11.817 1.00 98.50 233 LYS A CA 1
ATOM 1913 C C . LYS A 1 233 ? 2.234 10.117 10.459 1.00 98.50 233 LYS A C 1
ATOM 1915 O O . LYS A 1 233 ? 2.182 11.071 9.690 1.00 98.50 233 LYS A O 1
ATOM 1920 N N . ILE A 1 234 ? 1.642 8.951 10.195 1.00 98.56 234 ILE A N 1
ATOM 1921 C CA . ILE A 1 234 ? 0.837 8.713 8.983 1.00 98.56 234 ILE A CA 1
ATOM 1922 C C . ILE A 1 234 ? -0.360 9.661 8.939 1.00 98.56 234 ILE A C 1
ATOM 1924 O O . ILE A 1 234 ? -0.578 10.306 7.922 1.00 98.56 234 ILE A O 1
ATOM 1928 N N . SER A 1 235 ? -1.090 9.816 10.045 1.00 98.56 235 SER A N 1
ATOM 1929 C CA . SER A 1 235 ? -2.215 10.753 10.134 1.00 98.56 235 SER A CA 1
ATOM 1930 C C . SER A 1 235 ? -1.797 12.191 9.807 1.00 98.56 235 SER A C 1
ATOM 1932 O O . SER A 1 235 ? -2.487 12.872 9.051 1.00 98.56 235 SER A O 1
ATOM 1934 N N . THR A 1 236 ? -0.646 12.647 10.315 1.00 98.56 236 THR A N 1
ATOM 1935 C CA . THR A 1 236 ? -0.080 13.960 9.967 1.00 98.56 236 THR A CA 1
ATOM 1936 C C . THR A 1 236 ? 0.221 14.066 8.472 1.00 98.56 236 THR A C 1
ATOM 1938 O O . THR A 1 236 ? -0.171 15.053 7.851 1.00 98.56 236 THR A O 1
ATOM 1941 N N . ASN A 1 237 ? 0.855 13.050 7.877 1.00 98.50 237 ASN A N 1
ATOM 1942 C CA . ASN A 1 237 ? 1.153 13.037 6.443 1.00 98.50 237 ASN A CA 1
ATOM 1943 C C . ASN A 1 237 ? -0.125 13.037 5.593 1.00 98.50 237 ASN A C 1
ATOM 1945 O O . ASN A 1 237 ? -0.190 13.776 4.620 1.00 98.50 237 ASN A O 1
ATOM 1949 N N . LEU A 1 238 ? -1.160 12.280 5.973 1.00 98.69 238 LEU A N 1
ATOM 1950 C CA . LEU A 1 238 ? -2.454 12.257 5.279 1.00 98.69 238 LEU A CA 1
ATOM 1951 C C . LEU A 1 238 ? -3.148 13.627 5.318 1.00 98.69 238 LEU A C 1
ATOM 1953 O O . LEU A 1 238 ? -3.627 14.103 4.293 1.00 98.69 238 LEU A O 1
ATOM 1957 N N . LYS A 1 239 ? -3.147 14.302 6.475 1.00 98.56 239 LYS A N 1
ATOM 1958 C CA . LYS A 1 239 ? -3.691 15.667 6.610 1.00 98.56 239 LYS A CA 1
ATOM 1959 C C . LYS A 1 239 ? -2.913 16.683 5.772 1.00 98.56 239 LYS A C 1
ATOM 1961 O O . LYS A 1 239 ? -3.509 17.563 5.163 1.00 98.56 239 LYS A O 1
ATOM 1966 N N . ALA A 1 240 ? -1.587 16.566 5.727 1.00 98.56 240 ALA A N 1
ATOM 1967 C CA . ALA A 1 240 ? -0.761 17.422 4.882 1.00 98.56 240 ALA A CA 1
ATOM 1968 C C . ALA A 1 240 ? -0.991 17.139 3.387 1.00 98.56 240 ALA A C 1
ATOM 1970 O O . ALA A 1 240 ? -1.068 18.074 2.592 1.00 98.56 240 ALA A O 1
ATOM 1971 N N . ALA A 1 241 ? -1.148 15.866 3.014 1.00 98.44 241 ALA A N 1
ATOM 1972 C CA . ALA A 1 241 ? -1.443 15.437 1.652 1.00 98.44 241 ALA A CA 1
ATOM 1973 C C . ALA A 1 241 ? -2.808 15.948 1.173 1.00 98.44 241 ALA A C 1
ATOM 1975 O O . ALA A 1 241 ? -2.910 16.414 0.045 1.00 98.44 241 ALA A O 1
ATOM 1976 N N . ASP A 1 242 ? -3.834 15.940 2.029 1.00 98.31 242 ASP A N 1
ATOM 1977 C CA . ASP A 1 242 ? -5.123 16.578 1.739 1.00 98.31 242 ASP A CA 1
ATOM 1978 C C . ASP A 1 242 ? -4.946 18.052 1.331 1.00 98.31 242 ASP A C 1
ATOM 1980 O O . ASP A 1 242 ? -5.334 18.449 0.232 1.00 98.31 242 ASP A O 1
ATOM 1984 N N . VAL A 1 243 ? -4.277 18.845 2.177 1.00 98.38 243 VAL A N 1
ATOM 1985 C CA . VAL A 1 243 ? -4.014 20.267 1.900 1.00 98.38 243 VAL A CA 1
ATOM 1986 C C . VAL A 1 243 ? -3.204 20.444 0.613 1.00 98.38 243 VAL A C 1
ATOM 1988 O O . VAL A 1 243 ? -3.506 21.324 -0.193 1.00 98.38 243 VAL A O 1
ATOM 1991 N N . PHE A 1 244 ? -2.188 19.606 0.397 1.00 98.25 244 PHE A N 1
ATOM 1992 C CA . PHE A 1 244 ? -1.394 19.612 -0.828 1.00 98.25 244 PHE A CA 1
ATOM 1993 C C . PHE A 1 244 ? -2.271 19.388 -2.066 1.00 98.25 244 PHE A C 1
ATOM 1995 O O . PHE A 1 244 ? -2.266 20.220 -2.972 1.00 98.25 244 PHE A O 1
ATOM 2002 N N . TYR A 1 245 ? -3.067 18.320 -2.088 1.00 97.69 245 TYR A N 1
ATOM 2003 C CA . TYR A 1 245 ? -3.899 17.979 -3.237 1.00 97.69 245 TYR A CA 1
ATOM 2004 C C . TYR A 1 245 ? -5.015 19.000 -3.484 1.00 97.69 245 TYR A C 1
ATOM 2006 O O . TYR A 1 245 ? -5.248 19.363 -4.634 1.00 97.69 245 TYR A O 1
ATOM 2014 N N . ALA A 1 246 ? -5.632 19.556 -2.438 1.00 97.88 246 ALA A N 1
ATOM 2015 C CA . ALA A 1 246 ? -6.623 20.626 -2.583 1.00 97.88 246 ALA A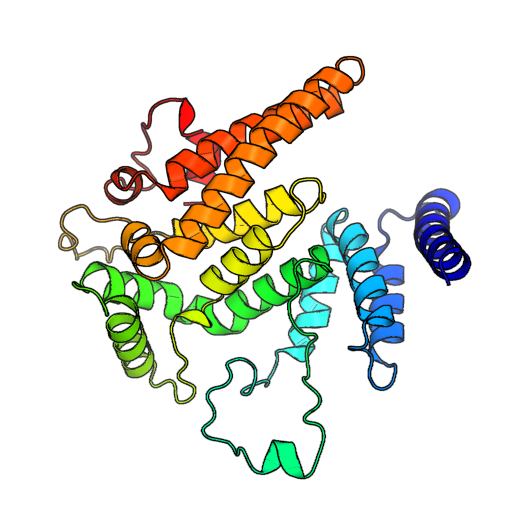 CA 1
ATOM 2016 C C . ALA A 1 246 ? -6.020 21.894 -3.225 1.00 97.88 246 ALA A C 1
ATOM 2018 O O . ALA A 1 246 ? -6.621 22.523 -4.103 1.00 97.88 246 ALA A O 1
ATOM 2019 N N . ASN A 1 247 ? -4.791 22.248 -2.834 1.00 97.88 247 ASN A N 1
ATOM 2020 C CA . ASN A 1 247 ? -4.061 23.365 -3.433 1.00 97.88 247 ASN A CA 1
ATOM 2021 C C . ASN A 1 247 ? -3.687 23.082 -4.896 1.00 97.88 247 ASN A C 1
ATOM 2023 O O . ASN A 1 247 ? -3.839 23.957 -5.749 1.00 97.88 247 ASN A O 1
ATOM 2027 N N . GLU A 1 248 ? -3.218 21.872 -5.208 1.00 96.44 248 GLU A N 1
ATOM 2028 C CA . GLU A 1 248 ? -2.883 21.466 -6.578 1.00 96.44 248 GLU A CA 1
ATOM 2029 C C . GLU A 1 248 ? -4.116 21.430 -7.497 1.00 96.44 248 GLU A C 1
ATOM 2031 O O . GLU A 1 248 ? -4.006 21.821 -8.662 1.00 96.44 248 GLU A O 1
ATOM 2036 N N . ALA A 1 249 ? -5.288 21.051 -6.975 1.00 95.75 249 ALA A N 1
ATOM 2037 C CA . ALA A 1 249 ? -6.558 21.102 -7.699 1.00 95.75 249 ALA A CA 1
ATOM 2038 C C . ALA A 1 249 ? -6.963 22.538 -8.058 1.00 95.75 249 ALA A C 1
ATOM 2040 O O . ALA A 1 249 ? -7.409 22.796 -9.177 1.00 95.75 249 ALA A O 1
ATOM 2041 N N . THR A 1 250 ? -6.755 23.477 -7.127 1.00 96.38 250 THR A N 1
ATOM 2042 C CA . THR A 1 250 ? -7.041 24.908 -7.325 1.00 96.38 250 THR A CA 1
ATOM 2043 C C . THR A 1 250 ? -6.087 25.533 -8.343 1.00 96.38 250 THR A C 1
ATOM 2045 O O . THR A 1 250 ? -6.519 26.259 -9.235 1.00 96.38 250 THR A O 1
ATOM 2048 N N . LYS A 1 251 ? -4.785 25.226 -8.261 1.00 95.75 251 LYS A N 1
ATOM 2049 C CA . LYS A 1 251 ? -3.782 25.724 -9.221 1.00 95.75 251 LYS A CA 1
ATOM 2050 C C . LYS A 1 251 ? -4.049 25.248 -10.647 1.00 95.75 251 LYS A C 1
ATOM 2052 O O . LYS A 1 251 ? -3.775 25.984 -11.587 1.00 95.75 251 LYS A O 1
ATOM 2057 N N . ARG A 1 252 ? -4.574 24.030 -10.801 1.00 92.44 252 ARG A N 1
ATOM 2058 C CA . ARG A 1 252 ? -4.888 23.416 -12.098 1.00 92.44 252 ARG A CA 1
ATOM 2059 C C . ARG A 1 252 ? -6.367 23.499 -12.455 1.00 92.44 252 ARG A C 1
ATOM 2061 O O . ARG A 1 252 ? -6.849 22.675 -13.220 1.00 92.44 252 ARG A O 1
ATOM 2068 N N . ALA A 1 253 ? -7.094 24.492 -11.942 1.00 92.06 253 ALA A N 1
ATOM 2069 C CA . ALA A 1 253 ? -8.527 24.649 -12.205 1.00 92.06 253 ALA A CA 1
ATOM 2070 C C . ALA A 1 253 ? -8.874 24.767 -13.705 1.00 92.06 253 ALA A C 1
ATOM 2072 O O . ALA A 1 253 ? -9.984 24.437 -14.105 1.00 92.06 253 ALA A O 1
ATOM 2073 N N . THR A 1 254 ? -7.929 25.211 -14.539 1.00 93.56 254 THR A N 1
ATOM 2074 C CA . THR A 1 254 ? -8.083 25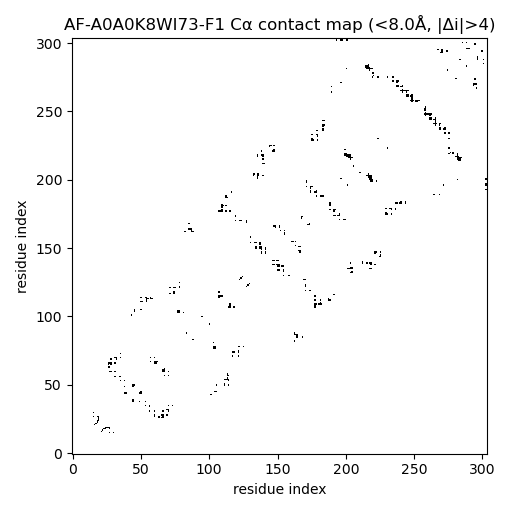.294 -16.001 1.00 93.56 254 THR A CA 1
ATOM 2075 C C . THR A 1 254 ? -7.882 23.957 -16.721 1.00 93.56 254 THR A C 1
ATOM 2077 O O . THR A 1 254 ? -8.231 23.840 -17.891 1.00 93.56 254 THR A O 1
ATOM 2080 N N . GLU A 1 255 ? -7.304 22.956 -16.054 1.00 93.88 255 GLU A N 1
ATOM 2081 C CA . GLU A 1 255 ? -7.059 21.610 -16.576 1.00 93.88 255 GLU A CA 1
ATOM 2082 C C . GLU A 1 255 ? -8.047 20.642 -15.916 1.00 93.88 255 GLU A C 1
ATOM 2084 O O . GLU A 1 255 ? -7.723 19.994 -14.921 1.00 93.88 255 GLU A O 1
ATOM 2089 N N . GLU A 1 256 ? -9.267 20.564 -16.456 1.00 92.06 256 GLU A N 1
ATOM 2090 C CA . GLU A 1 256 ? -10.407 19.861 -15.841 1.00 92.06 256 GLU A CA 1
ATOM 2091 C C . GLU A 1 256 ? -10.044 18.461 -15.318 1.00 92.06 256 GLU A C 1
ATOM 2093 O O . GLU A 1 256 ? -10.257 18.165 -14.143 1.00 92.06 256 GLU A O 1
ATOM 2098 N N . SER A 1 257 ? -9.405 17.625 -16.144 1.00 91.06 257 SER A N 1
ATOM 2099 C CA . SER A 1 257 ? -9.026 16.259 -15.764 1.00 91.06 257 SER A CA 1
ATOM 2100 C C . SER A 1 257 ? -8.044 16.205 -14.591 1.00 91.06 257 SER A C 1
ATOM 2102 O O . SER A 1 257 ? -8.176 15.354 -13.712 1.00 91.06 257 SER A O 1
ATOM 2104 N N . LEU A 1 258 ? -7.058 17.109 -14.552 1.00 87.44 258 LEU A N 1
ATOM 2105 C CA . LEU A 1 258 ? -6.097 17.165 -13.449 1.00 87.44 258 LEU A CA 1
ATOM 2106 C C . LEU A 1 258 ? -6.733 17.758 -12.194 1.00 87.44 258 LEU A C 1
ATOM 2108 O O . LEU A 1 258 ? -6.465 17.273 -11.098 1.00 87.44 258 LEU A O 1
ATOM 2112 N N . SER A 1 259 ? -7.589 18.771 -12.335 1.00 92.88 259 SER A N 1
ATOM 2113 C CA . SER A 1 259 ? -8.321 19.347 -11.206 1.00 92.88 259 SER A CA 1
ATOM 2114 C C . SER A 1 259 ? -9.219 18.305 -10.534 1.00 92.88 259 SER A C 1
ATOM 2116 O O . SER A 1 259 ? -9.185 18.174 -9.310 1.00 92.88 259 SER A O 1
ATOM 2118 N N . ILE A 1 260 ? -9.959 17.509 -11.317 1.00 93.50 260 ILE A N 1
ATOM 2119 C CA . ILE A 1 260 ? -10.785 16.402 -10.809 1.00 93.50 260 ILE A CA 1
ATOM 2120 C C . ILE A 1 260 ? -9.912 15.380 -10.076 1.00 93.50 260 ILE A C 1
ATOM 2122 O O . ILE A 1 260 ? -10.170 15.092 -8.910 1.00 93.50 260 ILE A O 1
ATOM 2126 N N . PHE A 1 261 ? -8.828 14.912 -10.705 1.00 92.69 261 PHE A N 1
ATOM 2127 C CA . PHE A 1 261 ? -7.904 13.954 -10.090 1.00 92.69 261 PHE A CA 1
ATOM 2128 C C . PHE A 1 261 ? -7.377 14.435 -8.730 1.00 92.69 261 PHE A C 1
ATOM 2130 O O . PHE A 1 261 ? -7.412 13.699 -7.744 1.00 92.69 261 PHE A O 1
ATOM 2137 N N . TYR A 1 262 ? -6.916 15.685 -8.646 1.00 94.56 262 TYR A N 1
ATOM 2138 C CA . TYR A 1 262 ? -6.393 16.234 -7.398 1.00 94.56 262 TYR A CA 1
ATOM 2139 C C . TYR A 1 262 ? -7.481 16.438 -6.335 1.00 94.56 262 TYR A C 1
ATOM 2141 O O . TYR A 1 262 ? -7.229 16.193 -5.153 1.00 94.56 262 TYR A O 1
ATOM 2149 N N . ASN A 1 263 ? -8.697 16.820 -6.729 1.00 95.88 263 ASN A N 1
ATOM 2150 C CA . ASN A 1 263 ? -9.834 16.880 -5.808 1.00 95.88 263 ASN A CA 1
ATOM 2151 C C . ASN A 1 263 ? -10.183 15.493 -5.248 1.00 95.88 263 ASN A C 1
ATOM 2153 O O . ASN A 1 263 ? -10.399 15.360 -4.041 1.00 95.88 263 ASN A O 1
ATOM 2157 N N . ASP A 1 264 ? -10.169 14.454 -6.084 1.00 94.19 264 ASP A N 1
ATOM 2158 C CA . ASP A 1 264 ? -10.393 13.072 -5.652 1.00 94.19 264 ASP A CA 1
ATOM 2159 C C . ASP A 1 264 ? -9.292 12.597 -4.699 1.00 94.19 264 ASP A C 1
ATOM 2161 O O . ASP A 1 264 ? -9.591 11.991 -3.665 1.00 94.19 264 ASP A O 1
ATOM 2165 N N . CYS A 1 265 ? -8.027 12.940 -4.978 1.00 95.81 265 CYS A N 1
ATOM 2166 C CA . CYS A 1 265 ? -6.916 12.695 -4.061 1.00 95.81 265 CYS A CA 1
ATOM 2167 C C . CYS A 1 265 ? -7.124 13.393 -2.706 1.00 95.81 265 CYS A C 1
ATOM 2169 O O . CYS A 1 265 ? -6.991 12.749 -1.669 1.00 95.81 265 CYS A O 1
ATOM 2171 N N . SER A 1 266 ? -7.495 14.676 -2.677 1.00 97.12 266 SER A N 1
ATOM 2172 C CA . SER A 1 266 ? -7.809 15.381 -1.421 1.00 97.12 266 SER A CA 1
ATOM 2173 C C . SER A 1 266 ? -8.943 14.689 -0.657 1.00 97.12 266 SER A C 1
ATOM 2175 O O . SER A 1 266 ? -8.807 14.393 0.534 1.00 97.12 266 SER A O 1
ATOM 2177 N N . LYS A 1 267 ? -10.035 14.344 -1.350 1.00 96.19 267 LYS A N 1
ATOM 2178 C CA . LYS A 1 267 ? -11.191 13.657 -0.760 1.00 96.19 267 LYS A CA 1
ATOM 2179 C C . LYS A 1 267 ? -10.801 12.321 -0.124 1.00 96.19 267 LYS A C 1
ATOM 2181 O O . LYS A 1 267 ? -11.181 12.077 1.019 1.00 96.19 267 LYS A O 1
ATOM 2186 N N . ILE A 1 268 ? -10.031 11.477 -0.816 1.00 96.56 268 ILE A N 1
ATOM 2187 C CA . ILE A 1 268 ? -9.623 10.179 -0.260 1.00 96.56 268 ILE A CA 1
ATOM 2188 C C . ILE A 1 268 ? -8.629 10.332 0.897 1.00 96.56 268 ILE A C 1
ATOM 2190 O O . ILE A 1 268 ? -8.740 9.589 1.867 1.00 96.56 268 ILE A O 1
ATOM 2194 N N . MET A 1 269 ? -7.726 11.326 0.879 1.00 98.00 269 MET A N 1
ATOM 2195 C CA . MET A 1 269 ? -6.831 11.579 2.020 1.00 98.00 269 MET A CA 1
ATOM 2196 C C . MET A 1 269 ? -7.612 11.925 3.293 1.00 98.00 269 MET A C 1
ATOM 2198 O O . MET A 1 269 ? -7.266 11.433 4.368 1.00 98.00 269 MET A O 1
ATOM 2202 N N . LYS A 1 270 ? -8.699 12.704 3.187 1.00 97.00 270 LYS A N 1
ATOM 2203 C CA . LYS A 1 270 ? -9.600 12.971 4.323 1.00 97.00 270 LYS A CA 1
ATOM 2204 C C . LYS A 1 270 ? -10.236 11.687 4.846 1.00 97.00 270 LYS A C 1
ATOM 2206 O O . LYS A 1 270 ? -10.217 11.455 6.052 1.00 97.00 270 LYS A O 1
ATOM 2211 N N . SER A 1 271 ? -10.754 10.843 3.954 1.00 96.88 271 SER A N 1
ATOM 2212 C CA . SER A 1 271 ? -11.348 9.558 4.338 1.00 96.88 271 SER A CA 1
ATOM 2213 C C . SER A 1 271 ? -10.327 8.637 5.006 1.00 96.88 271 SER A C 1
ATOM 2215 O O . SER A 1 271 ? -10.623 8.082 6.057 1.00 96.88 271 SER A O 1
ATOM 2217 N N . TYR A 1 272 ? -9.095 8.560 4.495 1.00 98.00 272 TYR A N 1
ATOM 2218 C CA . TYR A 1 272 ? -8.006 7.803 5.117 1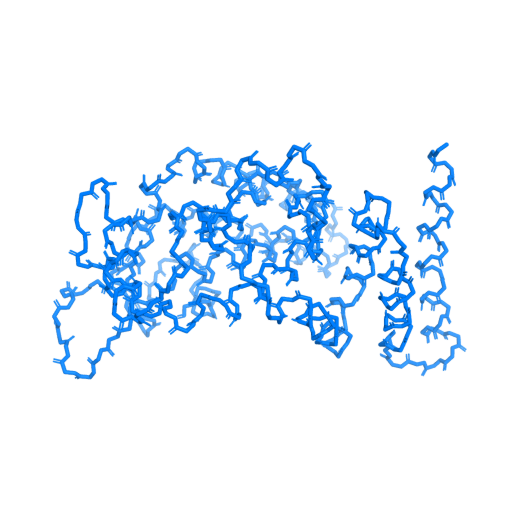.00 98.00 272 TYR A CA 1
ATOM 2219 C C . TYR A 1 272 ? -7.694 8.253 6.550 1.00 98.00 272 TYR A C 1
ATOM 2221 O O . TYR A 1 272 ? -7.399 7.415 7.400 1.00 98.00 272 TYR A O 1
ATOM 2229 N N . VAL A 1 273 ? -7.778 9.553 6.861 1.00 97.69 273 VAL A N 1
ATOM 2230 C CA . VAL A 1 273 ? -7.606 10.034 8.246 1.00 97.69 273 VAL A CA 1
ATOM 2231 C C . VAL A 1 273 ? -8.680 9.452 9.164 1.00 97.69 273 VAL A C 1
ATOM 2233 O O . VAL A 1 273 ? -8.341 9.014 10.263 1.00 97.69 273 VAL A O 1
ATOM 2236 N N . LEU A 1 274 ? -9.938 9.421 8.714 1.00 95.88 274 LEU A N 1
ATOM 2237 C CA . LEU A 1 274 ? -11.048 8.832 9.471 1.00 95.88 274 LEU A CA 1
ATOM 2238 C C . LEU A 1 274 ? -10.849 7.323 9.623 1.00 95.88 274 LEU A C 1
ATOM 2240 O O . LEU A 1 274 ? -10.919 6.798 10.731 1.00 95.88 274 LEU A O 1
ATOM 2244 N N . TRP A 1 275 ? -10.507 6.638 8.529 1.00 96.38 275 TRP A N 1
ATOM 2245 C CA . TRP A 1 275 ? -10.308 5.189 8.523 1.00 96.38 275 TRP A CA 1
ATOM 2246 C C . TRP A 1 275 ? -9.178 4.731 9.443 1.00 96.38 275 TRP A C 1
ATOM 2248 O O . TRP A 1 275 ? -9.240 3.637 9.993 1.00 96.38 275 TRP A O 1
ATOM 2258 N N . LEU A 1 276 ? -8.154 5.565 9.626 1.00 97.38 276 LEU A N 1
ATOM 2259 C CA . LEU A 1 276 ? -7.032 5.288 10.520 1.00 97.38 276 LEU A CA 1
ATOM 2260 C C . LEU A 1 276 ? -7.385 5.445 12.007 1.00 97.38 276 LEU A C 1
ATOM 2262 O O . LEU A 1 276 ? -6.682 4.904 12.854 1.00 97.38 276 LEU A O 1
ATOM 2266 N N . GLN A 1 277 ? -8.398 6.245 12.342 1.00 92.00 277 GLN A N 1
ATOM 2267 C CA . GLN A 1 277 ? -8.663 6.675 13.721 1.00 92.00 277 GLN A CA 1
ATOM 2268 C C . GLN A 1 277 ? -9.946 6.087 14.302 1.00 92.00 277 GLN A C 1
ATOM 2270 O O . GLN A 1 277 ? -10.024 5.875 15.511 1.00 92.00 277 GLN A O 1
ATOM 2275 N N . GLU A 1 278 ? -10.955 5.853 13.468 1.00 90.62 278 GLU A N 1
ATOM 2276 C CA . GLU A 1 278 ? -12.290 5.500 13.932 1.00 90.62 278 GLU A CA 1
ATOM 2277 C C . GLU A 1 278 ? -12.497 3.984 13.929 1.00 90.62 278 GLU A C 1
ATOM 2279 O O . GLU A 1 278 ? -12.623 3.330 12.894 1.00 90.62 278 GLU A O 1
ATOM 2284 N N . THR A 1 279 ? -12.584 3.419 15.133 1.00 86.75 279 THR A N 1
ATOM 2285 C CA . THR A 1 279 ? -12.762 1.978 15.356 1.00 86.75 279 THR A CA 1
ATOM 2286 C C . THR A 1 279 ? -14.156 1.477 14.993 1.00 86.75 279 THR A C 1
ATOM 2288 O O . THR A 1 279 ? -14.359 0.269 14.901 1.00 86.75 279 THR A O 1
ATOM 2291 N N . VAL A 1 280 ? -15.111 2.378 14.734 1.00 88.88 280 VAL A N 1
ATOM 2292 C CA . VAL A 1 280 ? -16.468 2.015 14.302 1.00 88.88 280 VAL A CA 1
ATOM 2293 C C . VAL A 1 280 ? -16.439 1.158 13.036 1.00 88.88 280 VAL A C 1
ATOM 2295 O O . VAL A 1 280 ? -17.219 0.223 12.926 1.00 88.88 280 VAL A O 1
ATOM 2298 N N . ILE A 1 281 ? -15.468 1.362 12.134 1.00 89.81 281 ILE A N 1
ATOM 2299 C CA . ILE A 1 281 ? -15.306 0.536 10.924 1.00 89.81 281 ILE A CA 1
ATOM 2300 C C . ILE A 1 281 ? -15.132 -0.950 11.263 1.00 89.81 281 ILE A C 1
ATOM 2302 O O . ILE A 1 281 ? -15.558 -1.810 10.489 1.00 89.81 281 ILE A O 1
ATOM 2306 N N . ASN A 1 282 ? -14.544 -1.275 12.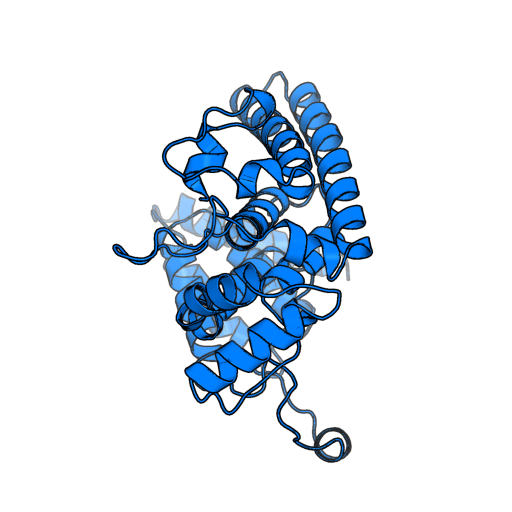417 1.00 90.62 282 ASN A N 1
ATOM 2307 C CA . ASN A 1 282 ? -14.339 -2.654 12.860 1.00 90.62 282 ASN A CA 1
ATOM 2308 C C . ASN A 1 282 ? -15.640 -3.340 13.285 1.00 90.62 282 ASN A C 1
ATOM 2310 O O . ASN A 1 282 ? -15.645 -4.558 13.400 1.00 90.62 282 ASN A O 1
ATOM 2314 N N . GLN A 1 283 ? -16.727 -2.597 13.497 1.00 87.50 283 GLN A N 1
ATOM 2315 C CA . GLN A 1 283 ? -18.013 -3.123 13.970 1.00 87.50 283 GLN A CA 1
ATOM 2316 C C . GLN A 1 283 ? -19.003 -3.427 12.839 1.00 87.50 283 GLN A C 1
ATOM 2318 O O . GLN A 1 283 ? -20.063 -3.993 13.090 1.00 87.50 283 GLN A O 1
ATOM 2323 N N . HIS A 1 284 ? -18.660 -3.089 11.592 1.00 83.69 284 HIS A N 1
ATOM 2324 C CA . HIS A 1 284 ? -19.531 -3.305 10.438 1.00 83.69 284 HIS A CA 1
ATOM 2325 C C . HIS A 1 284 ? -18.955 -4.327 9.463 1.00 83.69 284 HIS A C 1
ATOM 2327 O O . HIS A 1 284 ? -17.762 -4.317 9.138 1.00 83.69 284 HIS A O 1
ATOM 2333 N N . CYS A 1 285 ? -19.848 -5.171 8.947 1.00 78.19 285 CYS A N 1
ATOM 2334 C CA . CYS A 1 285 ? -19.566 -6.053 7.826 1.00 78.19 285 CYS A CA 1
ATOM 2335 C C . CYS A 1 285 ? -19.379 -5.243 6.531 1.00 78.19 285 CYS A C 1
ATOM 2337 O O . CYS A 1 285 ? -19.900 -4.134 6.389 1.00 78.19 285 CYS A O 1
ATOM 2339 N N . LYS A 1 286 ? -18.676 -5.819 5.549 1.00 73.31 286 LYS A N 1
ATOM 2340 C CA . LYS A 1 286 ? -18.482 -5.231 4.213 1.00 73.31 286 LYS A CA 1
ATOM 2341 C C . LYS A 1 286 ? -19.806 -4.863 3.523 1.00 73.31 286 LYS A C 1
ATOM 2343 O O . LYS A 1 286 ? -19.865 -3.857 2.816 1.00 73.31 286 LYS A O 1
ATOM 2348 N N . ASP A 1 287 ? -20.860 -5.634 3.775 1.00 73.38 287 ASP A N 1
ATOM 2349 C CA . ASP A 1 287 ? -22.172 -5.438 3.151 1.00 73.38 287 ASP A CA 1
ATOM 2350 C C . ASP A 1 287 ? -23.039 -4.381 3.862 1.00 73.38 287 ASP A C 1
ATOM 2352 O O . ASP A 1 287 ? -23.968 -3.849 3.259 1.00 73.38 287 ASP A O 1
ATOM 2356 N N . ASP A 1 288 ? -22.695 -4.002 5.099 1.00 72.50 288 ASP A N 1
ATOM 2357 C CA . ASP A 1 288 ? -23.424 -3.020 5.922 1.00 72.50 288 ASP A CA 1
ATOM 2358 C C . ASP A 1 288 ? -22.599 -1.739 6.161 1.00 72.50 288 ASP A C 1
ATOM 2360 O O . ASP A 1 288 ? -22.451 -1.229 7.271 1.00 72.50 288 ASP A O 1
ATOM 2364 N N . CYS A 1 289 ? -21.993 -1.223 5.089 1.00 65.44 289 CYS A N 1
ATOM 2365 C CA . CYS A 1 289 ? -21.190 0.003 5.113 1.00 65.44 289 CYS A CA 1
ATOM 2366 C C . CYS A 1 289 ? -22.049 1.247 4.825 1.00 65.44 289 CYS A C 1
ATOM 2368 O O . CYS A 1 289 ? -21.878 1.903 3.796 1.00 65.44 289 CYS A O 1
ATOM 2370 N N . ASN A 1 290 ? -22.980 1.575 5.724 1.00 77.81 290 ASN A N 1
ATOM 2371 C CA . ASN A 1 290 ? -23.750 2.826 5.684 1.00 77.81 290 ASN A CA 1
ATOM 2372 C C . ASN A 1 290 ? -23.094 3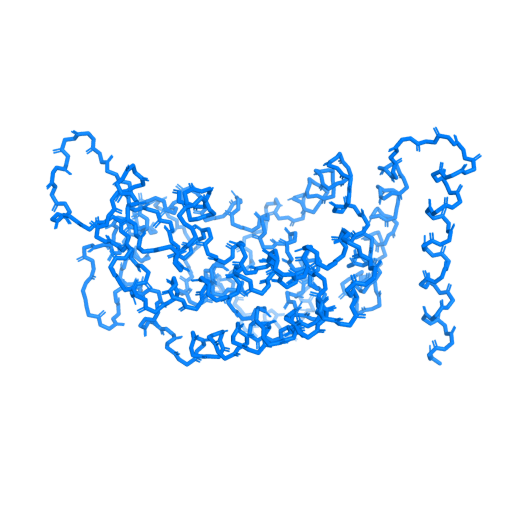.912 6.553 1.00 77.81 290 ASN A C 1
ATOM 2374 O O . ASN A 1 290 ? -23.729 4.502 7.428 1.00 77.81 290 ASN A O 1
ATOM 2378 N N . PHE A 1 291 ? -21.804 4.178 6.333 1.00 85.38 291 PHE A N 1
ATOM 2379 C CA . PHE A 1 291 ? -21.119 5.239 7.067 1.00 85.38 291 PHE A CA 1
ATOM 2380 C C . PHE A 1 291 ? -21.511 6.626 6.538 1.00 85.38 291 PHE A C 1
ATOM 2382 O O . PHE A 1 291 ? -21.933 6.765 5.383 1.00 85.38 291 PHE A O 1
ATOM 2389 N N . PRO A 1 292 ? -21.334 7.687 7.343 1.00 89.38 292 PRO A N 1
ATOM 2390 C CA . PRO A 1 292 ? -21.484 9.057 6.871 1.00 89.38 292 PRO A CA 1
ATOM 2391 C C . PRO A 1 292 ? -20.655 9.344 5.598 1.00 89.38 292 PRO A C 1
ATOM 2393 O O . PRO A 1 292 ? -19.568 8.781 5.445 1.00 89.38 292 PRO A O 1
ATOM 2396 N N . PRO A 1 293 ? -21.091 10.244 4.694 1.00 88.50 293 PRO A N 1
ATOM 2397 C CA . PRO A 1 293 ? -20.453 10.452 3.386 1.00 88.50 293 PRO A CA 1
ATOM 2398 C C . PRO A 1 293 ? -18.943 10.735 3.414 1.00 88.50 293 PRO A C 1
ATOM 2400 O O . PRO A 1 293 ? -18.236 10.385 2.468 1.00 88.50 293 PRO A O 1
ATOM 2403 N N . GLN A 1 294 ? -18.426 11.329 4.497 1.00 90.62 294 GLN A N 1
ATOM 2404 C CA . GLN A 1 294 ? -16.994 11.600 4.676 1.00 90.62 294 GLN A CA 1
ATOM 2405 C C . GLN A 1 294 ? -16.116 10.337 4.687 1.00 90.62 294 GLN A C 1
ATOM 2407 O O . GLN A 1 294 ? -14.923 10.414 4.388 1.00 90.62 294 GLN A O 1
ATOM 2412 N N . TYR A 1 295 ? -16.704 9.171 4.960 1.00 91.38 295 TYR A N 1
ATOM 2413 C CA . TYR A 1 295 ? -16.022 7.883 4.900 1.00 91.38 295 TYR A CA 1
ATOM 2414 C C . TYR A 1 295 ? -15.788 7.379 3.485 1.00 91.38 295 TYR A C 1
ATOM 2416 O O . TYR A 1 295 ? -15.079 6.396 3.348 1.00 91.38 295 TYR A O 1
ATOM 2424 N N . ASN A 1 296 ? -16.362 8.003 2.452 1.00 92.12 296 ASN A N 1
ATOM 2425 C CA . ASN A 1 296 ? -16.233 7.540 1.071 1.00 92.12 296 ASN A CA 1
ATOM 2426 C C . ASN A 1 296 ? -16.562 6.037 0.933 1.00 92.12 296 ASN A C 1
ATOM 2428 O O . ASN A 1 296 ? -15.705 5.221 0.601 1.00 92.12 296 ASN A O 1
ATOM 2432 N N . ASN A 1 297 ? -17.821 5.682 1.228 1.00 90.06 297 ASN A N 1
ATOM 2433 C CA . ASN A 1 297 ? -18.298 4.292 1.285 1.00 90.06 297 ASN A CA 1
ATOM 2434 C C . ASN A 1 297 ? -17.987 3.472 0.025 1.00 90.06 297 ASN A C 1
ATOM 2436 O O . ASN A 1 297 ? -17.747 2.274 0.129 1.00 90.06 297 ASN A O 1
ATOM 2440 N N . GLU A 1 298 ? -17.984 4.106 -1.150 1.00 89.69 298 GLU A N 1
ATOM 2441 C CA . GLU A 1 298 ? -17.618 3.461 -2.414 1.00 89.69 298 GLU A CA 1
ATOM 2442 C C . GLU A 1 298 ? -16.176 2.947 -2.366 1.00 89.69 298 GLU A C 1
ATOM 2444 O O . GLU A 1 298 ? -15.942 1.748 -2.505 1.00 89.69 298 GLU A O 1
ATOM 2449 N N . LYS A 1 299 ? -15.217 3.832 -2.065 1.00 90.50 299 LYS A N 1
ATOM 2450 C CA . LYS A 1 299 ? -13.803 3.453 -1.956 1.00 90.50 299 LYS A CA 1
ATOM 2451 C C . LYS A 1 299 ? -13.514 2.557 -0.769 1.00 90.50 299 LYS A C 1
ATOM 2453 O O . LYS A 1 299 ? -12.672 1.676 -0.888 1.00 90.50 299 LYS A O 1
ATOM 2458 N N . LEU A 1 300 ? -14.223 2.734 0.344 1.00 91.12 300 LEU A N 1
ATOM 2459 C CA . LEU A 1 300 ? -14.108 1.822 1.475 1.00 91.12 300 LEU A CA 1
ATOM 2460 C C . LEU A 1 300 ? -14.504 0.399 1.051 1.00 91.12 300 LEU A C 1
ATOM 2462 O O . LEU A 1 300 ? -13.737 -0.531 1.260 1.00 91.12 300 LEU A O 1
ATOM 2466 N N . ARG A 1 301 ? -15.644 0.220 0.372 1.00 89.25 301 ARG A N 1
ATOM 2467 C CA . ARG A 1 301 ? -16.113 -1.101 -0.081 1.00 89.25 301 ARG A CA 1
ATOM 2468 C C . ARG A 1 301 ? -15.168 -1.774 -1.083 1.00 89.25 301 ARG A C 1
ATOM 2470 O O . ARG A 1 301 ? -15.111 -3.000 -1.105 1.00 89.25 301 ARG A O 1
ATOM 2477 N N . GLU A 1 302 ? -14.453 -1.000 -1.901 1.00 89.19 302 GLU A N 1
ATOM 2478 C CA . GLU A 1 302 ? -13.448 -1.528 -2.839 1.00 89.19 302 GLU A CA 1
ATOM 2479 C C . GLU A 1 302 ? -12.248 -2.182 -2.133 1.00 89.19 302 GLU A C 1
ATOM 2481 O O . GLU A 1 302 ? -11.669 -3.113 -2.690 1.00 89.19 302 GLU A O 1
ATOM 2486 N N . ILE A 1 303 ? -11.871 -1.705 -0.940 1.00 88.00 303 ILE A N 1
ATOM 2487 C CA . ILE A 1 303 ? -10.672 -2.176 -0.220 1.00 88.00 303 ILE A CA 1
ATOM 2488 C C . ILE A 1 303 ? -10.960 -3.112 0.962 1.00 88.00 303 ILE A C 1
ATOM 2490 O O . ILE A 1 303 ? -10.022 -3.706 1.493 1.00 88.00 303 ILE A O 1
ATOM 2494 N N . LEU A 1 304 ? -12.222 -3.214 1.392 1.00 84.94 304 LEU A N 1
ATOM 2495 C CA . LEU A 1 304 ? -12.693 -4.215 2.358 1.00 84.94 304 LEU A CA 1
ATOM 2496 C C . LEU A 1 304 ? -12.867 -5.583 1.700 1.00 84.94 304 LEU A C 1
ATOM 2498 O O . LEU A 1 304 ? -12.790 -6.595 2.425 1.00 84.94 304 LEU A O 1
#

Solvent-accessible surface area (backbone atoms only — not comparable to full-atom values): 16984 Å² total; per-residue (Å²): 112,74,72,56,54,52,50,52,51,49,44,55,53,49,49,51,49,45,49,34,72,73,66,74,43,96,66,66,40,70,62,51,51,51,50,55,52,57,50,62,68,40,87,74,33,67,38,74,67,49,44,49,51,49,16,54,50,40,55,55,25,63,78,36,72,69,28,33,52,51,53,46,57,58,54,42,62,53,56,61,90,57,82,67,85,62,79,40,64,96,71,47,86,63,50,76,74,77,47,88,80,74,67,80,62,64,82,80,42,38,91,33,49,47,42,32,50,48,54,48,53,46,48,33,65,75,72,38,57,88,52,44,54,55,31,41,47,40,36,66,76,38,72,71,95,58,15,64,57,53,13,50,53,51,37,36,59,75,69,66,53,84,79,57,66,64,67,79,73,38,58,57,47,49,41,47,52,30,59,54,64,33,60,66,85,42,90,54,40,69,59,51,50,50,59,28,45,36,57,49,50,37,53,38,69,74,57,100,83,56,87,73,61,78,62,54,28,35,50,45,60,61,64,37,66,72,41,46,71,58,48,52,44,36,44,52,47,29,56,51,31,19,56,51,24,46,51,53,15,60,77,30,59,88,41,60,73,58,17,50,51,23,41,52,51,16,54,50,27,53,19,50,46,49,67,74,69,49,62,68,65,21,55,37,54,80,89,60,60,82,63,63,78,72,53,39,51,69,65,46,55,74,45,82

pLDDT: mean 84.26, std 17.61, range [25.8, 98.69]

Foldseek 3Di:
DVVVVVVVLCVVVVVLVCVCPVVVDPDCQVVLVVLLCVLLVDVPSLDPVNLQVNLSSLVRLVVPPNSNVVNLVSCLVLVVPPLPLQPPDPDDPPVVVPDPPPRSAHDQALVSLSSNVSVLVSCCVPPPVVLLLQLFVQLLPADDQCSNVRSQVVSCVVVVPPRGHGPCSRSLNSLLVSLLRHDLPDPCNLVSLLVSLLSLFQFRDDDPPCPPSVQFGHNNVVVCSNCVVSLVSNLVSLQVSLVVLCVQLVVVVVVVVSNVVSNVSNLVSQLSNCSNPPCVSRRDDLVGQPDDVSNVNVSVSVSD

Nearest PDB structures (foldseek):
  3zjy-assembly1_B  TM=1.969E-01  e=3.020E+00  Homo sapiens
  8gq6-assembly1_C  TM=1.925E-01  e=3.586E+00  Homo sapiens

InterPro domains:
  IPR051436 Autophagy-related EPG5 [PTHR31139] (26-303)
  IPR058750 Epg5-like, TPR [PF26573] (127-296)

Mean predicted aligned error: 8.35 Å

Secondary structure (DSSP, 8-state):
-HHHHHHHHHHHHHHHHHHHHHHT-S--HHHHHHHHHHHHTSTTTTSHHHHHHHHHHHHHHTTSHHHHHHHHHHHHHHHTT---TTS-S---TTGGGTS----SSPPP-TTSHHHHHHHHHHHHHHHTTTTHHHHHHHHHT--STTHHHHHHHHHHHHTT-S----GGGSHHHHHHHHHHHS-TTSTTHHHHHHHHHHHHTPBPPPPTT-GGGTT--B-HHHHHHHTHHHHHHHHHHHHHHHHHHHHHHHHTTTSHHHHHHHHHHHHHHHHHHHHHH-GGGGGS-TT-----GGG-HHHHHHH-

Radius of gyration: 21.19 Å; Cα contacts (8 Å, |Δi|>4): 314; chains: 1; bounding box: 57×51×60 Å

Sequence (304 aa):
NTYTYINIYVFVFYFIYLYICSYGLSTPLNLINAWLNLLTALPNWQNTNVVYLLDMILRIAYQFSDARYQAVEFFHNYFKGCDEWKGASKMSTLKTLFGSVQLRIPTISPLYGWLALVLLEIEFKTQEAFFWPEFLRQLAVANGRNSLEAALKKTFAAFKLSNTFPPQLLVIYKYANVIAGMDIGHPVFPIMCQKFFELYLSRVPLECDEYSFGGVYGVSDKFYEFNGPLMKKISTNLKAADVFYANEATKRATEESLSIFYNDCSKIMKSYVLWLQETVINQHCKDDCNFPPQYNNEKLREIL

Organism: Bactrocera latifrons (NCBI:txid174628)